Protein AF-A0A7S0TWR4-F1 (afdb_monomer_lite)

Sequence (211 aa):
TRLMKEKRDQIPRHFQELKARMNKMRDEQGARLMEMSISSRKCVQTLNSQKKRAETILRYAELNRKLETDREKVLPFHPIVIAEEDASIPDDLMTEANALSSYALGPNGKPVEEWNYMDEFFKRYNKVLLDKMAIGRKKESLSAENGDLRSILKQYLDGISVNADVMTEPNPLFVLNNRTNIQAAAVLSEDPITVQSANIVVNQRAMMQRQ

pLDDT: mean 76.78, std 18.76, range [38.09, 98.06]

InterPro domains:
  IPR029440 Dynein regulatory complex protein 1, C-terminal [PF14775] (112-157)
  IPR039750 Dynein regulatory complex protein [PTHR21625] (109-182)

Secondary structure (DSSP, 8-state):
-HHHHHHHHHHHHHHHHHHHHHHHHHHHHHHHHHHHHHHHHHHHHHHHHHHHHHHHHHHHHHHHHTTS-HHHHH-SS-------------HHHHHHHHTT-SSPBPTTSSBPPGGGTTHHHHHHHHHHHHHHHHHHHHHHHHHHHHHHHHHHHHHHHHHHS--HHHHHS--TT-EETTEE-----------------------GGGGGG--

Organism: Hemiselmis andersenii (NCBI:txid464988)

Radius of gyration: 42.86 Å; chains: 1; bounding box: 103×52×135 Å

Structure (mmCIF, N/CA/C/O backbone):
data_AF-A0A7S0TWR4-F1
#
_entry.id   AF-A0A7S0TWR4-F1
#
loop_
_atom_site.group_PDB
_atom_site.id
_atom_site.type_symbol
_atom_site.label_atom_id
_atom_site.label_alt_id
_atom_site.label_comp_id
_atom_site.label_asym_id
_atom_site.label_entity_id
_atom_site.label_seq_id
_atom_site.pdbx_PDB_ins_code
_atom_site.Cartn_x
_atom_site.Cartn_y
_atom_site.Cartn_z
_atom_site.occupancy
_atom_site.B_iso_or_equiv
_atom_site.auth_seq_id
_atom_site.auth_comp_id
_atom_site.auth_asym_id
_atom_site.auth_atom_id
_atom_site.pdbx_PDB_model_num
ATOM 1 N N . THR A 1 1 ? 52.001 3.820 -73.468 1.00 61.59 1 THR A N 1
ATOM 2 C CA . THR A 1 1 ? 52.427 4.753 -72.393 1.00 61.59 1 THR A CA 1
ATOM 3 C C . THR A 1 1 ? 51.271 5.495 -71.716 1.00 61.59 1 THR A C 1
ATOM 5 O O . THR A 1 1 ? 51.328 5.626 -70.501 1.00 61.59 1 THR A O 1
ATOM 8 N N . ARG A 1 2 ? 50.201 5.927 -72.415 1.00 72.94 2 ARG A N 1
ATOM 9 C CA . ARG A 1 2 ? 49.000 6.537 -71.780 1.00 72.94 2 ARG A CA 1
ATOM 10 C C . ARG A 1 2 ? 48.225 5.594 -70.843 1.00 72.94 2 ARG A C 1
ATOM 12 O O . ARG A 1 2 ? 47.987 5.962 -69.702 1.00 72.94 2 ARG A O 1
ATOM 19 N N . LEU A 1 3 ? 47.946 4.363 -71.277 1.00 75.94 3 LEU A N 1
ATOM 20 C CA . LEU A 1 3 ? 47.186 3.371 -70.496 1.00 75.94 3 LEU A CA 1
ATOM 21 C C . LEU A 1 3 ? 47.826 3.040 -69.129 1.00 75.94 3 LEU A C 1
ATOM 23 O O . LEU A 1 3 ? 47.135 2.837 -68.137 1.00 75.94 3 LEU A O 1
ATOM 27 N N . MET A 1 4 ? 49.162 3.021 -69.061 1.00 74.19 4 MET A N 1
ATOM 28 C CA . MET A 1 4 ? 49.890 2.761 -67.811 1.00 74.19 4 MET A CA 1
ATOM 29 C C . MET A 1 4 ? 49.818 3.946 -66.842 1.00 74.19 4 MET A C 1
ATOM 31 O O . MET A 1 4 ? 49.744 3.731 -65.637 1.00 74.19 4 MET A O 1
ATOM 35 N N . LYS A 1 5 ? 49.796 5.188 -67.349 1.00 78.19 5 LYS A N 1
ATOM 36 C CA . LYS A 1 5 ? 49.562 6.379 -66.514 1.00 78.19 5 LYS A CA 1
ATOM 37 C C . LYS A 1 5 ? 48.136 6.388 -65.966 1.00 78.19 5 LYS A C 1
ATOM 39 O O . LYS A 1 5 ? 47.944 6.629 -64.785 1.00 78.19 5 LYS A O 1
ATOM 44 N N . GLU A 1 6 ? 47.163 6.021 -66.791 1.00 82.06 6 GLU A N 1
ATOM 45 C CA . GLU A 1 6 ? 45.758 5.952 -66.390 1.00 82.06 6 GLU A CA 1
ATOM 46 C C . GLU A 1 6 ? 45.513 4.903 -65.293 1.00 82.06 6 GLU A C 1
ATOM 48 O O . GLU A 1 6 ? 44.924 5.222 -64.264 1.00 82.06 6 GLU A O 1
ATOM 53 N N . LYS A 1 7 ? 46.059 3.686 -65.434 1.00 76.31 7 LYS A N 1
ATOM 54 C CA . LYS A 1 7 ? 46.004 2.670 -64.366 1.00 76.31 7 LYS A CA 1
ATOM 55 C C . LYS A 1 7 ? 46.755 3.097 -63.101 1.00 76.31 7 LYS A C 1
ATOM 57 O O . LYS A 1 7 ? 46.277 2.846 -61.998 1.00 76.31 7 LYS A O 1
ATOM 62 N N . ARG A 1 8 ? 47.903 3.773 -63.241 1.00 82.19 8 ARG A N 1
ATOM 63 C CA . ARG A 1 8 ? 48.659 4.322 -62.102 1.00 82.19 8 ARG A CA 1
ATOM 64 C C . ARG A 1 8 ? 47.847 5.364 -61.334 1.00 82.19 8 ARG A C 1
ATOM 66 O O . ARG A 1 8 ? 47.932 5.396 -60.114 1.00 82.19 8 ARG A O 1
ATOM 73 N N . ASP A 1 9 ? 47.062 6.180 -62.031 1.00 81.56 9 ASP A N 1
ATOM 74 C CA . ASP A 1 9 ? 46.260 7.246 -61.427 1.00 81.56 9 ASP A CA 1
ATOM 75 C C . ASP A 1 9 ? 44.874 6.749 -60.937 1.00 81.56 9 ASP A C 1
ATOM 77 O O . ASP A 1 9 ? 44.246 7.403 -60.105 1.00 81.56 9 ASP A O 1
ATOM 81 N N . GLN A 1 10 ? 44.412 5.565 -61.364 1.00 86.88 10 GLN A N 1
ATOM 82 C CA . GLN A 1 10 ? 43.211 4.890 -60.833 1.00 86.88 10 GLN A CA 1
ATOM 83 C C . GLN A 1 10 ? 43.432 4.272 -59.441 1.00 86.88 10 GLN A C 1
ATOM 85 O O . GLN A 1 10 ? 42.564 4.369 -58.576 1.00 86.88 10 GLN A O 1
ATOM 90 N N . ILE A 1 11 ? 44.604 3.682 -59.189 1.00 86.50 11 ILE A N 1
ATOM 91 C CA . ILE A 1 11 ? 44.954 3.068 -57.893 1.00 86.50 11 ILE A CA 1
ATOM 92 C C . ILE A 1 11 ? 44.813 4.042 -56.701 1.00 86.50 11 ILE A C 1
ATOM 94 O O . ILE A 1 11 ? 44.156 3.679 -55.723 1.00 86.50 11 ILE A O 1
ATOM 98 N N . PRO A 1 12 ? 45.360 5.276 -56.733 1.00 90.00 12 PRO A N 1
ATOM 99 C CA . PRO A 1 12 ? 45.211 6.214 -55.624 1.00 90.00 12 PRO A CA 1
ATOM 100 C C . PRO A 1 12 ? 43.762 6.678 -55.437 1.00 90.00 12 PRO A C 1
ATOM 102 O O . PRO A 1 12 ? 43.368 6.924 -54.301 1.00 90.00 12 PRO A O 1
ATOM 105 N N . ARG A 1 13 ? 42.950 6.741 -56.504 1.00 89.12 13 ARG A N 1
ATOM 106 C CA . ARG A 1 13 ? 41.513 7.047 -56.395 1.00 89.12 13 ARG A CA 1
ATOM 107 C C . ARG A 1 13 ? 40.770 5.939 -55.661 1.00 89.12 13 ARG A C 1
ATOM 109 O O . ARG A 1 13 ? 40.104 6.218 -54.672 1.00 89.12 13 ARG A O 1
ATOM 116 N N . HIS A 1 14 ? 40.970 4.684 -56.057 1.00 91.12 14 HIS A N 1
ATOM 117 C CA . HIS A 1 14 ? 40.379 3.543 -55.355 1.00 91.12 14 HIS A CA 1
ATOM 118 C C . HIS A 1 14 ? 40.843 3.445 -53.898 1.00 91.12 14 HIS A C 1
ATOM 120 O O . HIS A 1 14 ? 40.049 3.123 -53.018 1.00 91.12 14 HIS A O 1
ATOM 126 N N . PHE A 1 15 ? 42.106 3.773 -53.612 1.00 91.50 15 PHE A N 1
ATOM 127 C CA . PHE A 1 15 ? 42.595 3.850 -52.236 1.00 91.50 15 PHE A CA 1
ATOM 128 C C . PHE A 1 15 ? 41.897 4.961 -51.436 1.00 91.50 15 PHE A C 1
ATOM 130 O O . PHE A 1 15 ? 41.491 4.728 -50.298 1.00 91.50 15 PHE A O 1
ATOM 137 N N . GLN A 1 16 ? 41.726 6.153 -52.014 1.00 93.69 16 GLN A N 1
ATOM 138 C CA . GLN A 1 16 ? 40.995 7.255 -51.379 1.00 93.69 16 GLN A CA 1
ATOM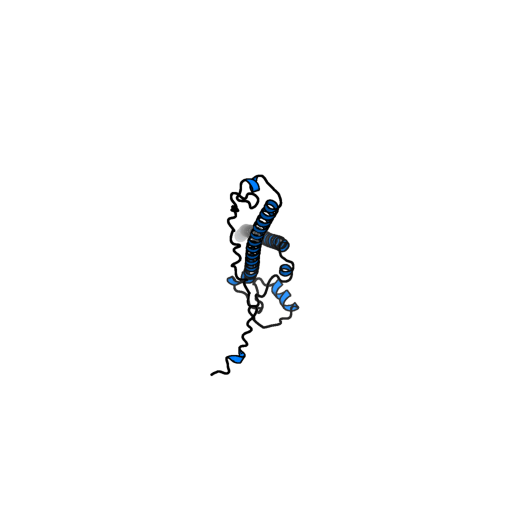 139 C C . GLN A 1 16 ? 39.525 6.893 -51.132 1.00 93.69 16 GLN A C 1
ATOM 141 O O . GLN A 1 16 ? 39.022 7.123 -50.033 1.00 93.69 16 GLN A O 1
ATOM 146 N N . GLU A 1 17 ? 38.859 6.268 -52.104 1.00 94.44 17 GLU A N 1
ATOM 147 C CA . GLU A 1 17 ? 37.484 5.771 -51.979 1.00 94.44 17 GLU A CA 1
ATOM 148 C C . GLU A 1 17 ? 37.359 4.720 -50.873 1.00 94.44 17 GLU A C 1
ATOM 150 O O . GLU A 1 17 ? 36.461 4.804 -50.033 1.00 94.44 17 GLU A O 1
ATOM 155 N N . LEU A 1 18 ? 38.273 3.746 -50.831 1.00 95.94 18 LEU A N 1
ATOM 156 C CA . LEU A 1 18 ? 38.286 2.719 -49.794 1.00 95.94 18 LEU A CA 1
ATOM 157 C C . LEU A 1 18 ? 38.536 3.329 -48.413 1.00 95.94 18 LEU A C 1
ATOM 159 O O . LEU A 1 18 ? 37.855 2.971 -47.456 1.00 95.94 18 LEU A O 1
ATOM 163 N N . LYS A 1 19 ? 39.461 4.289 -48.307 1.00 96.50 19 LYS A N 1
ATOM 164 C CA . LYS A 1 19 ? 39.750 5.001 -47.057 1.00 96.50 19 LYS A CA 1
ATOM 165 C C 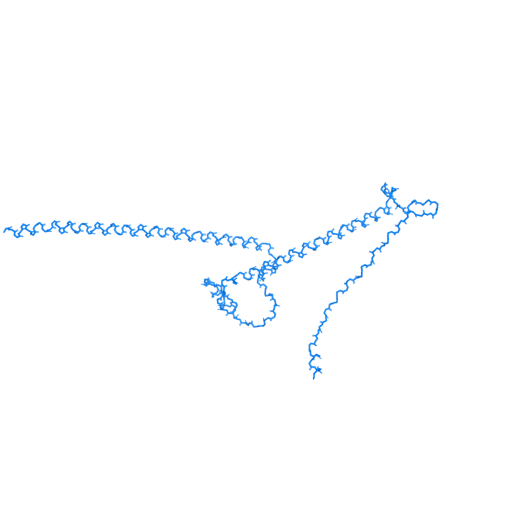. LYS A 1 19 ? 38.545 5.808 -46.576 1.00 96.50 19 LYS A C 1
ATOM 167 O O . LYS A 1 19 ? 38.233 5.781 -45.389 1.00 96.50 19 LYS A O 1
ATOM 172 N N . ALA A 1 20 ? 37.832 6.467 -47.489 1.00 95.81 20 ALA A N 1
ATOM 173 C CA . ALA A 1 20 ? 36.597 7.178 -47.176 1.00 95.81 20 ALA A CA 1
ATOM 174 C C . ALA A 1 20 ? 35.498 6.217 -46.696 1.00 95.81 20 ALA A C 1
ATOM 176 O O . ALA A 1 20 ? 34.870 6.479 -45.673 1.00 95.81 20 ALA A O 1
ATOM 177 N N . ARG A 1 21 ? 35.311 5.070 -47.370 1.00 96.12 21 ARG A N 1
ATOM 178 C CA . ARG A 1 21 ? 34.371 4.022 -46.928 1.00 96.12 21 ARG A CA 1
ATOM 179 C C . ARG A 1 21 ? 34.741 3.461 -45.557 1.00 96.12 21 ARG A C 1
ATOM 181 O O . ARG A 1 21 ? 33.864 3.308 -44.716 1.00 96.12 21 ARG A O 1
ATOM 188 N N . MET A 1 22 ? 36.024 3.194 -45.318 1.00 95.81 22 MET A N 1
ATOM 189 C CA . MET A 1 22 ? 36.511 2.668 -44.043 1.00 95.81 22 MET A CA 1
ATOM 190 C C . MET A 1 22 ? 36.271 3.658 -42.898 1.00 95.81 22 MET A C 1
ATOM 192 O O . MET A 1 22 ? 35.791 3.259 -41.839 1.00 95.81 22 MET A O 1
ATOM 196 N N . ASN A 1 23 ? 36.552 4.945 -43.118 1.00 96.00 23 ASN A N 1
ATOM 197 C CA . ASN A 1 23 ? 36.275 5.989 -42.132 1.00 96.00 23 ASN A CA 1
ATOM 198 C C . ASN A 1 23 ? 34.771 6.122 -41.875 1.00 96.00 23 ASN A C 1
ATOM 200 O O . ASN A 1 23 ? 34.358 6.093 -40.724 1.00 96.00 23 ASN A O 1
ATOM 204 N N . LYS A 1 24 ? 33.950 6.139 -42.933 1.00 96.56 24 LYS A N 1
ATOM 205 C CA . LYS A 1 24 ? 32.490 6.198 -42.804 1.00 96.56 24 LYS A CA 1
ATOM 206 C C . LYS A 1 24 ? 31.943 5.030 -41.981 1.00 96.56 24 LYS A C 1
ATOM 208 O O . LYS A 1 24 ? 31.164 5.245 -41.062 1.00 96.56 24 LYS A O 1
ATOM 213 N N . MET A 1 25 ? 32.390 3.804 -42.263 1.00 96.81 25 MET A N 1
ATOM 214 C CA . MET A 1 25 ? 32.004 2.634 -41.471 1.00 96.81 25 MET A CA 1
ATOM 215 C C . MET A 1 25 ? 32.445 2.765 -40.012 1.00 96.81 25 MET A C 1
ATOM 217 O O . MET A 1 25 ? 31.692 2.402 -39.114 1.00 96.81 25 MET A O 1
ATOM 221 N N . ARG A 1 26 ? 33.652 3.282 -39.755 1.00 96.75 26 ARG A N 1
ATOM 222 C CA . ARG A 1 26 ? 34.149 3.489 -38.390 1.00 96.75 26 ARG A CA 1
ATOM 223 C C . ARG A 1 26 ? 33.297 4.504 -37.625 1.00 96.75 26 ARG A C 1
ATOM 225 O O . ARG A 1 26 ? 32.977 4.247 -36.467 1.00 96.75 26 ARG A O 1
ATOM 232 N N . ASP A 1 27 ? 32.900 5.593 -38.275 1.00 96.50 27 ASP A N 1
ATOM 233 C CA . ASP A 1 27 ? 32.042 6.624 -37.687 1.00 96.50 27 ASP A CA 1
ATOM 234 C C . ASP A 1 27 ? 30.622 6.089 -37.433 1.00 96.50 27 ASP A C 1
ATOM 236 O O . ASP A 1 27 ? 30.080 6.275 -36.345 1.00 96.50 27 ASP A O 1
ATOM 240 N N . GLU A 1 28 ? 30.048 5.341 -38.384 1.00 97.06 28 GLU A N 1
ATOM 241 C CA . GLU A 1 28 ? 28.735 4.691 -38.247 1.00 97.06 28 GLU A CA 1
ATOM 242 C C . GLU A 1 28 ? 28.719 3.677 -37.087 1.00 97.06 28 GLU A C 1
ATOM 244 O O . GLU A 1 28 ? 27.807 3.692 -36.256 1.00 97.06 28 GLU A O 1
ATOM 249 N N . GLN A 1 29 ? 29.740 2.817 -36.979 1.00 95.94 29 GLN A N 1
ATOM 250 C CA . GLN A 1 29 ? 29.850 1.878 -35.855 1.00 95.94 29 GLN A CA 1
ATOM 251 C C . GLN A 1 29 ? 30.098 2.603 -34.525 1.00 95.94 29 GLN A C 1
ATOM 253 O O . GLN A 1 29 ? 29.553 2.195 -33.498 1.00 95.94 29 GLN A O 1
ATOM 258 N N . GLY A 1 30 ? 30.876 3.691 -34.534 1.00 96.94 30 GLY A N 1
ATOM 259 C CA . GLY A 1 30 ? 31.093 4.540 -33.363 1.00 96.94 30 GLY A CA 1
ATOM 260 C C . GLY A 1 30 ? 29.793 5.166 -32.854 1.00 96.94 30 GLY A C 1
ATOM 261 O O . GLY A 1 30 ? 29.489 5.070 -31.664 1.00 96.94 30 GLY A O 1
ATOM 262 N N . ALA A 1 31 ? 28.987 5.728 -33.758 1.00 96.69 31 ALA A N 1
ATOM 263 C CA . ALA A 1 31 ? 27.678 6.292 -33.439 1.00 96.69 31 ALA A CA 1
ATOM 264 C C . ALA A 1 31 ? 26.717 5.226 -32.890 1.00 96.69 31 ALA A C 1
ATOM 266 O O . ALA A 1 31 ? 26.094 5.434 -31.848 1.00 96.69 31 ALA A O 1
ATOM 267 N N . ARG A 1 32 ? 26.661 4.047 -33.523 1.00 97.25 32 ARG A N 1
ATOM 268 C CA . ARG A 1 32 ? 25.816 2.934 -33.065 1.00 97.25 32 ARG A CA 1
ATOM 269 C C . ARG A 1 32 ? 26.207 2.442 -31.670 1.00 97.25 32 ARG A C 1
ATOM 271 O O . ARG A 1 32 ? 25.338 2.178 -30.840 1.00 97.25 32 ARG A O 1
ATOM 278 N N . LEU A 1 33 ? 27.506 2.325 -31.388 1.00 97.31 33 LEU A N 1
ATOM 279 C CA . LEU A 1 33 ? 27.994 1.927 -30.065 1.00 97.31 33 LEU A CA 1
ATOM 280 C C . LEU A 1 33 ? 27.662 2.981 -29.000 1.00 97.31 33 LEU A C 1
ATOM 282 O O . LEU A 1 33 ? 27.280 2.625 -27.881 1.00 97.31 33 LEU A O 1
ATOM 286 N N . MET A 1 34 ? 27.787 4.265 -29.343 1.00 97.25 34 MET A N 1
ATOM 287 C CA . MET A 1 34 ? 27.409 5.370 -28.464 1.00 97.25 34 MET A CA 1
ATOM 288 C C . MET A 1 34 ? 25.914 5.322 -28.132 1.00 97.25 34 MET A C 1
ATOM 290 O O . MET A 1 34 ? 25.552 5.348 -26.956 1.00 97.25 34 MET A O 1
ATOM 294 N N . GLU A 1 35 ? 25.053 5.176 -29.139 1.00 97.25 35 GLU A N 1
ATOM 295 C CA . GLU A 1 35 ? 23.603 5.069 -28.960 1.00 97.25 35 GLU A CA 1
ATOM 296 C C . GLU A 1 35 ? 23.226 3.866 -28.087 1.00 97.25 35 GLU A C 1
ATOM 298 O O . GLU A 1 35 ? 22.492 4.011 -27.105 1.00 97.25 35 GLU A O 1
ATOM 303 N N . MET A 1 36 ? 23.792 2.690 -28.374 1.00 97.31 36 MET A N 1
ATOM 304 C CA . MET A 1 36 ? 23.562 1.483 -27.579 1.00 97.31 36 MET A CA 1
ATOM 305 C C . MET A 1 36 ? 24.002 1.672 -26.122 1.00 97.31 36 MET A C 1
ATOM 307 O O . MET A 1 36 ? 23.288 1.273 -25.201 1.00 97.31 36 MET A O 1
ATOM 311 N N . SER A 1 37 ? 25.143 2.326 -25.893 1.00 97.69 37 SER A N 1
ATOM 312 C CA . SER A 1 37 ? 25.650 2.607 -24.546 1.00 97.69 37 SER A CA 1
ATOM 313 C C . SER A 1 37 ? 24.738 3.562 -23.775 1.00 97.69 37 SER A C 1
ATOM 315 O O . SER A 1 37 ? 24.493 3.354 -22.586 1.00 97.69 37 SER A O 1
ATOM 317 N N . ILE A 1 38 ? 24.210 4.593 -24.439 1.00 97.56 38 ILE A N 1
ATOM 318 C CA . ILE A 1 38 ? 23.267 5.545 -23.839 1.00 97.56 38 ILE A CA 1
ATOM 319 C C . ILE A 1 38 ? 21.940 4.848 -23.516 1.00 97.56 38 ILE A C 1
ATOM 321 O O . ILE A 1 38 ? 21.446 4.968 -22.394 1.00 97.56 38 ILE A O 1
ATOM 325 N N . SER A 1 39 ? 21.387 4.084 -24.462 1.00 97.44 39 SER A N 1
ATOM 326 C CA . SER A 1 39 ? 20.131 3.348 -24.277 1.00 97.44 39 SER A CA 1
ATOM 327 C C . SER A 1 39 ? 20.239 2.317 -23.150 1.00 97.44 39 SER A C 1
ATOM 329 O O . SER A 1 39 ? 19.383 2.268 -22.265 1.00 97.44 39 SER A O 1
ATOM 331 N N . SER A 1 40 ? 21.347 1.570 -23.100 1.00 98.00 40 SER A N 1
ATOM 332 C CA . SER A 1 40 ? 21.633 0.615 -22.026 1.00 98.00 40 SER A CA 1
ATOM 333 C C . SER A 1 40 ? 21.710 1.303 -20.660 1.00 98.00 40 SER A C 1
ATOM 335 O O . SER A 1 40 ? 21.011 0.902 -19.729 1.00 98.00 40 SER A O 1
ATOM 337 N N . ARG A 1 41 ? 22.461 2.409 -20.539 1.00 97.50 41 ARG A N 1
ATOM 338 C CA . ARG A 1 41 ? 22.523 3.187 -19.287 1.00 97.50 41 ARG A CA 1
ATOM 339 C C . ARG A 1 41 ? 21.147 3.692 -18.856 1.00 97.50 41 ARG A C 1
ATOM 341 O O . ARG A 1 41 ? 20.815 3.593 -17.676 1.00 97.50 41 ARG A O 1
ATOM 348 N N . LYS A 1 42 ? 20.339 4.194 -19.794 1.00 98.06 42 LYS A N 1
ATOM 349 C CA . LYS A 1 42 ? 18.973 4.658 -19.518 1.00 98.06 42 LYS A CA 1
ATOM 350 C C . LYS A 1 42 ? 18.094 3.515 -19.005 1.00 98.06 42 LYS A C 1
ATOM 352 O O . LYS A 1 42 ? 17.427 3.687 -17.989 1.00 98.06 42 LYS A O 1
ATOM 357 N N . CYS A 1 43 ? 18.147 2.351 -19.651 1.00 97.69 43 CYS A N 1
ATOM 358 C CA . CYS A 1 43 ? 17.419 1.154 -19.231 1.00 97.69 43 CYS A CA 1
ATOM 359 C C . CYS A 1 43 ? 17.825 0.714 -17.813 1.00 97.69 43 CYS A C 1
ATOM 361 O O . CYS A 1 43 ? 16.974 0.531 -16.941 1.00 97.69 43 CYS A O 1
ATOM 363 N N . VAL A 1 44 ? 19.130 0.654 -17.532 1.00 98.00 44 VAL A N 1
ATOM 364 C CA . VAL A 1 44 ? 19.656 0.336 -16.195 1.00 98.00 44 VAL A CA 1
ATOM 365 C C . VAL A 1 44 ? 19.160 1.338 -15.152 1.00 98.00 44 VAL A C 1
ATOM 367 O O . VAL A 1 44 ? 18.763 0.949 -14.054 1.00 98.00 44 VAL A O 1
ATOM 370 N N . GLN A 1 45 ? 19.129 2.631 -15.476 1.00 97.94 45 GLN A N 1
ATOM 371 C CA . GLN A 1 45 ? 18.612 3.650 -14.566 1.00 97.94 45 GLN A CA 1
ATOM 372 C C . GLN A 1 45 ? 17.108 3.478 -14.300 1.00 97.94 45 GLN A C 1
ATOM 374 O O . GLN A 1 45 ? 16.682 3.583 -13.148 1.00 97.94 45 GLN A O 1
ATOM 379 N N . THR A 1 46 ? 16.308 3.179 -15.329 1.00 97.81 46 THR A N 1
ATOM 380 C CA . THR A 1 46 ? 14.868 2.923 -15.166 1.00 97.81 46 THR A CA 1
ATOM 381 C C . THR A 1 46 ? 14.588 1.662 -14.353 1.00 97.81 46 THR A C 1
ATOM 383 O O . THR A 1 46 ? 13.719 1.676 -13.487 1.00 97.81 46 THR A O 1
ATOM 386 N N . LEU A 1 47 ? 15.360 0.594 -14.553 1.00 97.56 47 LEU A N 1
ATOM 387 C CA . LEU A 1 47 ? 15.213 -0.633 -13.770 1.00 97.56 47 LEU A CA 1
ATOM 388 C C . LEU A 1 47 ? 15.621 -0.413 -12.310 1.00 97.56 47 LEU A C 1
ATOM 390 O O . LEU A 1 47 ? 14.932 -0.865 -11.400 1.00 97.56 47 LEU A O 1
ATOM 394 N N . ASN A 1 48 ? 16.685 0.352 -12.058 1.00 97.69 48 ASN A N 1
ATOM 395 C CA . ASN A 1 48 ? 17.085 0.703 -10.695 1.00 97.69 48 ASN A CA 1
ATOM 396 C C . ASN A 1 48 ? 16.037 1.562 -9.973 1.00 97.69 48 ASN A C 1
ATOM 398 O O . ASN A 1 48 ? 15.820 1.386 -8.773 1.00 97.69 48 ASN A O 1
ATOM 402 N N . SER A 1 49 ? 15.360 2.477 -10.676 1.00 97.69 49 SER A N 1
ATOM 403 C CA . SER A 1 49 ? 14.287 3.270 -10.068 1.00 97.69 49 SER A CA 1
ATOM 404 C C . SER A 1 49 ? 13.058 2.413 -9.748 1.00 97.69 49 SER A C 1
ATOM 406 O O . SER A 1 49 ? 12.491 2.553 -8.662 1.00 97.69 49 SER A O 1
ATOM 408 N N . GLN A 1 50 ? 12.690 1.477 -10.629 1.00 97.12 50 GLN A N 1
ATOM 409 C CA . GLN A 1 50 ? 11.639 0.489 -10.367 1.00 97.12 50 GLN A CA 1
ATOM 410 C C . GLN A 1 50 ? 11.995 -0.418 -9.184 1.00 97.12 50 GLN A C 1
ATOM 412 O O . GLN A 1 50 ? 11.182 -0.566 -8.272 1.00 97.12 50 GLN A O 1
ATOM 417 N N . LYS A 1 51 ? 13.230 -0.932 -9.131 1.00 97.31 51 LYS A N 1
ATOM 418 C CA . LYS A 1 51 ? 13.744 -1.721 -8.004 1.00 97.31 51 LYS A CA 1
ATOM 419 C C . LYS A 1 51 ? 13.608 -0.965 -6.682 1.00 97.31 51 LYS A C 1
ATOM 421 O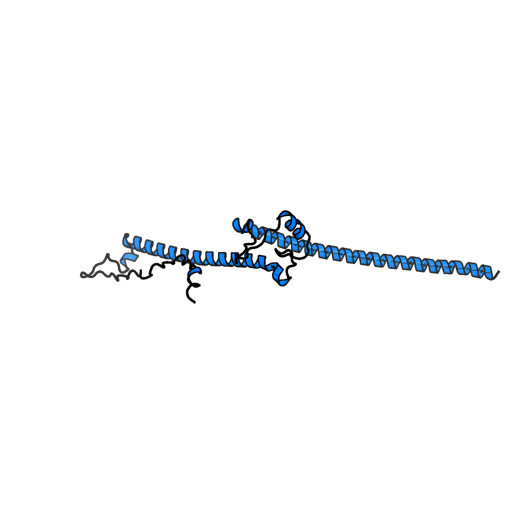 O . LYS A 1 51 ? 13.024 -1.486 -5.738 1.00 97.31 51 LYS A O 1
ATOM 426 N N . LYS A 1 52 ? 14.059 0.292 -6.625 1.00 97.75 52 LYS A N 1
ATOM 427 C CA . LYS A 1 52 ? 13.955 1.119 -5.412 1.00 97.75 52 LYS A CA 1
ATOM 428 C C . LYS A 1 52 ? 12.501 1.328 -4.969 1.00 97.75 52 LYS A C 1
ATOM 430 O O . LYS A 1 52 ? 12.214 1.332 -3.770 1.00 97.75 52 LYS A O 1
ATOM 435 N N . ARG A 1 53 ? 11.572 1.507 -5.918 1.00 97.06 53 ARG A N 1
ATOM 436 C CA . ARG A 1 53 ? 10.132 1.613 -5.622 1.00 97.06 53 ARG A CA 1
ATOM 437 C C . ARG A 1 53 ? 9.591 0.306 -5.041 1.00 97.06 53 ARG A C 1
ATOM 439 O O . ARG A 1 53 ? 8.928 0.356 -4.011 1.00 97.06 53 ARG A O 1
ATOM 446 N N . ALA A 1 54 ? 9.923 -0.835 -5.641 1.00 96.44 54 ALA A N 1
ATOM 447 C CA . ALA A 1 54 ? 9.512 -2.149 -5.148 1.00 96.44 54 ALA A CA 1
ATOM 448 C C . ALA A 1 54 ? 10.046 -2.427 -3.730 1.00 96.44 54 ALA A C 1
ATOM 450 O O . ALA A 1 54 ? 9.274 -2.777 -2.843 1.00 96.44 54 ALA A O 1
ATOM 451 N N . GLU A 1 55 ? 11.331 -2.163 -3.473 1.00 96.56 55 GLU A N 1
ATOM 452 C CA . GLU A 1 55 ? 11.938 -2.286 -2.136 1.00 96.56 55 GLU A CA 1
ATOM 453 C C . GLU A 1 55 ? 11.245 -1.400 -1.094 1.00 96.56 55 GLU A C 1
ATOM 455 O O . GLU A 1 55 ? 11.088 -1.781 0.064 1.00 96.56 55 GLU A O 1
ATOM 460 N N . THR A 1 56 ? 10.814 -0.206 -1.502 1.00 97.56 56 THR A N 1
ATOM 461 C CA . THR A 1 56 ? 10.090 0.715 -0.621 1.00 97.56 56 THR A CA 1
ATOM 462 C C . THR A 1 56 ? 8.705 0.168 -0.268 1.00 97.56 56 THR A C 1
ATOM 464 O O . THR A 1 56 ? 8.325 0.202 0.901 1.00 97.56 56 THR A O 1
ATOM 467 N N . ILE A 1 57 ? 7.975 -0.383 -1.245 1.00 95.69 57 ILE A N 1
ATOM 468 C CA . ILE A 1 57 ? 6.670 -1.028 -1.021 1.00 95.69 57 ILE A CA 1
ATOM 469 C C . ILE A 1 57 ? 6.821 -2.219 -0.067 1.00 95.69 57 ILE A C 1
ATOM 471 O O . ILE A 1 57 ? 6.075 -2.313 0.907 1.00 95.69 57 ILE A O 1
ATOM 475 N N . LEU A 1 58 ? 7.823 -3.077 -0.288 1.00 94.81 58 LEU A N 1
ATOM 476 C CA . LEU A 1 58 ? 8.102 -4.221 0.585 1.00 94.81 58 LEU A CA 1
ATOM 477 C C . LEU A 1 58 ? 8.430 -3.784 2.015 1.00 94.81 58 LEU A C 1
ATOM 479 O O . LEU A 1 58 ? 7.863 -4.318 2.964 1.00 94.81 58 LEU A O 1
ATOM 483 N N . ARG A 1 59 ? 9.262 -2.750 2.185 1.00 96.62 59 ARG A N 1
ATOM 484 C CA . ARG A 1 59 ? 9.595 -2.216 3.514 1.00 96.62 59 ARG A CA 1
ATOM 485 C C . ARG A 1 59 ? 8.361 -1.702 4.260 1.00 96.62 59 ARG A C 1
ATOM 487 O O . ARG A 1 59 ? 8.239 -1.923 5.463 1.00 96.62 59 ARG A O 1
ATOM 494 N N . TYR A 1 60 ? 7.447 -1.016 3.570 1.00 95.44 60 TYR A N 1
ATOM 495 C CA . TYR A 1 60 ? 6.189 -0.580 4.180 1.00 95.44 60 TYR A CA 1
ATOM 496 C C . TYR A 1 60 ? 5.286 -1.762 4.536 1.00 95.44 60 TYR A C 1
ATOM 498 O O . TYR A 1 60 ? 4.701 -1.763 5.618 1.00 95.44 60 TYR A O 1
ATOM 506 N N . ALA A 1 61 ? 5.206 -2.782 3.680 1.00 90.94 61 ALA A N 1
ATOM 507 C CA . ALA A 1 61 ? 4.453 -3.998 3.974 1.00 90.94 61 ALA A CA 1
ATOM 508 C C . ALA A 1 61 ? 4.999 -4.716 5.222 1.00 90.94 61 ALA A C 1
ATOM 510 O O . ALA A 1 61 ? 4.226 -5.072 6.106 1.00 90.94 61 ALA A O 1
ATOM 511 N N . GLU A 1 62 ? 6.321 -4.851 5.352 1.00 91.69 62 GLU A N 1
ATOM 512 C CA . GLU A 1 62 ? 6.968 -5.433 6.536 1.00 91.69 62 GLU A CA 1
ATOM 513 C C . GLU A 1 62 ? 6.713 -4.623 7.809 1.00 91.69 62 GLU A C 1
ATOM 515 O O . GLU A 1 62 ? 6.441 -5.195 8.866 1.00 91.69 62 GLU A O 1
ATOM 520 N N . LEU A 1 63 ? 6.792 -3.290 7.726 1.00 94.94 63 LEU A N 1
ATOM 521 C CA . LEU A 1 63 ? 6.516 -2.417 8.864 1.00 94.94 63 LEU A CA 1
ATOM 522 C C . LEU A 1 63 ? 5.060 -2.554 9.324 1.00 94.94 63 LEU A C 1
ATOM 524 O O . LEU A 1 63 ? 4.814 -2.707 10.518 1.00 94.94 63 LEU A O 1
ATOM 528 N N . ASN A 1 64 ? 4.116 -2.554 8.381 1.00 89.94 64 ASN A N 1
ATOM 529 C CA . ASN A 1 64 ? 2.694 -2.723 8.668 1.00 89.94 64 ASN A CA 1
ATOM 530 C C . ASN A 1 64 ? 2.401 -4.108 9.259 1.00 89.94 64 ASN A C 1
ATOM 532 O O . ASN A 1 64 ? 1.660 -4.206 10.235 1.00 89.94 64 ASN A O 1
ATOM 536 N N . ARG A 1 65 ? 3.062 -5.162 8.761 1.00 89.06 65 ARG A N 1
ATOM 537 C CA . ARG A 1 65 ? 2.902 -6.538 9.255 1.00 89.06 65 ARG A CA 1
ATOM 538 C C . ARG A 1 65 ? 3.268 -6.702 10.731 1.00 89.06 65 ARG A C 1
ATOM 540 O O . ARG A 1 65 ? 2.748 -7.598 11.389 1.00 89.06 65 ARG A O 1
ATOM 547 N N . LYS A 1 66 ? 4.122 -5.835 11.292 1.00 92.62 66 LYS A N 1
ATOM 548 C CA . LYS A 1 66 ? 4.425 -5.834 12.738 1.00 92.62 66 LYS A CA 1
ATOM 549 C C . LYS A 1 66 ? 3.225 -5.444 13.603 1.00 92.62 66 LYS A C 1
ATOM 551 O O . LYS A 1 66 ? 3.170 -5.858 14.755 1.00 92.62 66 LYS A O 1
ATOM 556 N N . LEU A 1 67 ? 2.303 -4.651 13.061 1.00 90.06 67 LEU A N 1
ATOM 557 C CA . LEU A 1 67 ? 1.111 -4.158 13.756 1.00 90.06 67 LEU A CA 1
ATOM 558 C C . LEU A 1 67 ? -0.137 -5.006 13.469 1.00 90.06 67 LEU A C 1
ATOM 560 O O . LEU A 1 67 ? -1.186 -4.761 14.056 1.00 90.06 67 LEU A O 1
ATOM 564 N N . GLU A 1 68 ? -0.029 -5.992 12.579 1.00 89.25 68 GLU A N 1
ATOM 565 C CA . GLU A 1 68 ? -1.101 -6.944 12.293 1.00 89.25 68 GLU A CA 1
ATOM 566 C C . GLU A 1 68 ? -1.242 -7.966 13.421 1.00 89.25 68 GLU A C 1
ATOM 568 O O . GLU A 1 68 ? -0.257 -8.417 14.021 1.00 89.25 68 GLU A O 1
ATOM 573 N N . THR A 1 69 ? -2.481 -8.376 13.676 1.00 88.31 69 THR A N 1
ATOM 574 C CA . THR A 1 69 ? -2.765 -9.484 14.593 1.00 88.31 69 THR A CA 1
ATOM 575 C C . THR A 1 69 ? -2.291 -10.810 13.994 1.00 88.31 69 THR A C 1
ATOM 577 O O . THR A 1 69 ? -2.225 -10.966 12.775 1.00 88.31 69 THR A O 1
ATOM 580 N N . ASP A 1 70 ? -1.992 -11.814 14.822 1.00 87.12 70 ASP A N 1
ATOM 581 C CA . ASP A 1 70 ? -1.534 -13.114 14.304 1.00 87.12 70 ASP A CA 1
ATOM 582 C C . ASP A 1 70 ? -2.590 -13.789 13.420 1.00 87.12 70 ASP A C 1
ATOM 584 O O . ASP A 1 70 ? -2.251 -14.412 12.415 1.00 87.12 70 ASP A O 1
ATOM 588 N N . ARG A 1 71 ? -3.878 -13.562 13.710 1.00 81.69 71 ARG A N 1
ATOM 589 C CA . ARG A 1 71 ? -4.985 -13.989 12.844 1.00 81.69 71 ARG A CA 1
ATOM 590 C C . ARG A 1 71 ? -4.864 -13.407 11.433 1.00 81.69 71 ARG A C 1
ATOM 592 O O . ARG A 1 71 ? -5.085 -14.127 10.469 1.00 81.69 71 ARG A O 1
ATOM 599 N N . GLU A 1 72 ? -4.522 -12.129 11.303 1.00 80.38 72 GLU A N 1
ATOM 600 C CA . GLU A 1 72 ? -4.372 -11.459 10.003 1.00 80.38 72 GLU A CA 1
ATOM 601 C C . GLU A 1 72 ? -3.080 -11.846 9.291 1.00 80.38 72 GLU A C 1
ATOM 603 O O . GLU A 1 72 ? -3.061 -11.923 8.068 1.00 80.38 72 GLU A O 1
ATOM 608 N N . LYS A 1 73 ? -2.014 -12.152 10.037 1.00 84.75 73 LYS A N 1
ATOM 609 C CA . LYS A 1 73 ? -0.769 -12.664 9.448 1.00 84.75 73 LYS A CA 1
ATOM 610 C C . LYS A 1 73 ? -0.937 -14.060 8.853 1.00 84.75 73 LYS A C 1
ATOM 612 O O . LYS A 1 73 ? -0.265 -14.364 7.871 1.00 84.75 73 LYS A O 1
ATOM 617 N N . VAL A 1 74 ? -1.760 -14.903 9.482 1.00 82.31 74 VAL A N 1
ATOM 618 C CA . VAL A 1 74 ? -2.036 -16.280 9.038 1.00 82.31 74 VAL A CA 1
ATOM 619 C C . VAL A 1 74 ? -3.125 -16.303 7.966 1.00 82.31 74 VAL A C 1
ATOM 621 O O . VAL A 1 74 ? -3.036 -17.092 7.032 1.00 82.31 74 VAL A O 1
ATOM 624 N N . LEU A 1 75 ? -4.116 -15.410 8.058 1.00 72.81 75 LEU A N 1
ATOM 625 C CA . LEU A 1 75 ? -5.204 -15.292 7.089 1.00 72.81 75 LEU A CA 1
ATOM 626 C C . LEU A 1 75 ? -5.341 -13.838 6.579 1.00 72.81 75 LEU A C 1
ATOM 628 O O . LEU A 1 75 ? -6.255 -13.121 7.002 1.00 72.81 75 LEU A O 1
ATOM 632 N N . PRO A 1 76 ? -4.442 -13.378 5.683 1.00 68.81 76 PRO A N 1
ATOM 633 C CA . PRO A 1 76 ? -4.423 -11.988 5.210 1.00 68.81 76 PRO A CA 1
ATOM 634 C C . PRO A 1 76 ? -5.630 -11.620 4.345 1.00 68.81 76 PRO A C 1
ATOM 636 O O . PRO A 1 76 ? -6.064 -10.468 4.348 1.00 68.81 76 PRO A O 1
ATOM 639 N N . PHE A 1 77 ? -6.168 -12.607 3.628 1.00 68.50 77 PHE A N 1
ATOM 640 C CA . PHE A 1 77 ? -7.314 -12.483 2.737 1.00 68.50 77 PHE A CA 1
ATOM 641 C C . PHE A 1 77 ? -8.462 -13.242 3.380 1.00 68.50 77 PHE A C 1
ATOM 643 O O . PHE A 1 77 ? -8.567 -14.462 3.270 1.00 68.50 77 PHE A O 1
ATOM 650 N N . HIS A 1 78 ? -9.269 -12.533 4.166 1.00 57.75 78 HIS A N 1
ATOM 651 C CA . HIS A 1 78 ? -10.476 -13.139 4.694 1.00 57.75 78 HIS A CA 1
ATOM 652 C C . HIS A 1 78 ? -11.454 -13.272 3.526 1.00 57.75 78 HIS A C 1
ATOM 654 O O . HIS A 1 78 ? -11.837 -12.232 2.980 1.00 57.75 78 HIS A O 1
ATOM 660 N N . PRO A 1 79 ? -11.898 -14.485 3.149 1.00 54.88 79 PRO A N 1
ATOM 661 C CA . PRO A 1 79 ? -13.140 -14.575 2.416 1.00 54.88 79 PRO A CA 1
ATOM 662 C C . PRO A 1 79 ? -14.171 -13.976 3.365 1.00 54.88 79 PRO A C 1
ATOM 664 O O . PRO A 1 79 ? -14.486 -14.550 4.407 1.00 54.88 79 PRO A O 1
ATOM 667 N N . ILE A 1 80 ? -14.634 -12.761 3.074 1.00 48.94 80 ILE A N 1
ATOM 668 C CA . ILE A 1 80 ? -15.925 -12.337 3.594 1.00 48.94 80 ILE A CA 1
ATOM 669 C C . ILE A 1 80 ? -16.839 -13.433 3.073 1.00 48.94 80 ILE A C 1
ATOM 671 O O . ILE A 1 80 ? -17.016 -13.526 1.862 1.00 48.94 80 ILE A O 1
ATOM 675 N N . VAL A 1 81 ? -17.272 -14.333 3.958 1.00 41.59 81 VAL A N 1
ATOM 676 C CA . VAL A 1 81 ? -18.127 -15.465 3.611 1.00 41.59 81 VAL A CA 1
ATOM 677 C C . VAL A 1 81 ? -19.486 -14.883 3.232 1.00 41.59 81 VAL A C 1
ATOM 679 O O . VAL A 1 81 ? -20.432 -14.872 4.009 1.00 41.59 81 VAL A O 1
ATOM 682 N N . ILE A 1 82 ? -19.553 -14.307 2.039 1.00 40.34 82 ILE A N 1
ATOM 683 C CA . ILE A 1 82 ? -20.731 -14.363 1.204 1.00 40.34 82 ILE A CA 1
ATOM 684 C C . ILE A 1 82 ? -20.656 -15.791 0.688 1.00 40.34 82 ILE A C 1
ATOM 686 O O . ILE A 1 82 ? -19.676 -16.151 0.045 1.00 40.34 82 ILE A O 1
ATOM 690 N N . ALA A 1 83 ? -21.580 -16.624 1.151 1.00 38.09 83 ALA A N 1
ATOM 691 C CA . ALA A 1 83 ? -21.612 -18.048 0.876 1.00 38.09 83 ALA A CA 1
ATOM 692 C C . ALA A 1 83 ? -21.512 -18.312 -0.632 1.00 38.09 83 ALA A C 1
ATOM 694 O O . ALA A 1 83 ? -22.514 -18.256 -1.333 1.00 38.09 83 ALA A O 1
ATOM 695 N N . GLU A 1 84 ? -20.310 -18.598 -1.111 1.00 40.69 84 GLU A N 1
ATOM 696 C CA . GLU A 1 84 ? -20.092 -19.227 -2.401 1.00 40.69 84 GLU A CA 1
ATOM 697 C C . GLU A 1 84 ? -19.267 -20.482 -2.117 1.00 40.69 84 GLU A C 1
ATOM 699 O O . GLU A 1 84 ? -18.102 -20.429 -1.718 1.00 40.69 84 GLU A O 1
ATOM 704 N N . GLU A 1 85 ? -19.978 -21.611 -2.168 1.00 46.72 85 GLU A N 1
ATOM 705 C CA . GLU A 1 85 ? -19.410 -22.941 -2.358 1.00 46.72 85 GLU A CA 1
ATOM 706 C C . GLU A 1 85 ? -18.610 -22.969 -3.674 1.00 46.72 85 GLU A C 1
ATOM 708 O O . GLU A 1 85 ? -18.876 -22.177 -4.574 1.00 46.72 85 GLU A O 1
ATOM 713 N N . ASP A 1 86 ? -17.687 -23.931 -3.773 1.00 41.75 86 ASP A N 1
ATOM 714 C CA . ASP A 1 86 ? -16.851 -24.285 -4.936 1.00 41.75 86 ASP A CA 1
ATOM 715 C C . ASP A 1 86 ? -15.511 -23.525 -5.054 1.00 41.75 86 ASP A C 1
ATOM 717 O O . ASP A 1 86 ? -15.430 -22.313 -4.930 1.00 41.75 86 ASP A O 1
ATOM 721 N N . ALA A 1 87 ? -14.359 -24.146 -5.318 1.00 42.75 87 ALA A N 1
ATOM 722 C CA . ALA A 1 87 ? -14.004 -25.542 -5.526 1.00 42.75 87 ALA A CA 1
ATOM 723 C C . ALA A 1 87 ? -12.511 -25.725 -5.197 1.00 42.75 87 ALA A C 1
ATOM 725 O O . ALA A 1 87 ? -11.689 -24.825 -5.363 1.00 42.75 87 ALA A O 1
ATOM 726 N N . SER A 1 88 ? -12.164 -26.928 -4.754 1.00 50.16 88 SER A N 1
ATOM 727 C CA . SER A 1 88 ? -10.803 -27.398 -4.513 1.00 50.16 88 SER A CA 1
ATOM 728 C C . SER A 1 88 ? -9.942 -27.361 -5.785 1.00 50.16 88 SER A C 1
ATOM 730 O O . SER A 1 88 ? -10.147 -28.171 -6.692 1.00 50.16 88 SER A O 1
ATOM 732 N N . ILE A 1 89 ? -8.937 -26.485 -5.817 1.00 49.00 89 ILE A N 1
ATOM 733 C CA . ILE A 1 89 ? -7.789 -26.580 -6.729 1.00 49.00 89 ILE A CA 1
ATOM 734 C C . ILE A 1 89 ? -6.588 -27.047 -5.886 1.00 49.00 89 ILE A C 1
ATOM 736 O O . ILE A 1 89 ? -6.372 -26.485 -4.812 1.00 49.00 89 ILE A O 1
ATOM 740 N N . PRO A 1 90 ? -5.827 -28.078 -6.304 1.00 49.22 90 PRO A N 1
ATOM 741 C CA . PRO A 1 90 ? -4.653 -28.539 -5.564 1.00 49.22 90 PRO A CA 1
ATOM 742 C C . PRO A 1 90 ? -3.604 -27.428 -5.392 1.00 49.22 90 PRO A C 1
ATOM 744 O O . PRO A 1 90 ? -3.135 -26.845 -6.371 1.00 49.22 90 PRO A O 1
ATOM 747 N N . ASP A 1 91 ? -3.234 -27.183 -4.135 1.00 55.22 91 ASP A N 1
ATOM 748 C CA . ASP A 1 91 ? -2.415 -26.062 -3.636 1.00 55.22 91 ASP A CA 1
ATOM 749 C C . ASP A 1 91 ? -1.022 -25.959 -4.308 1.00 55.22 91 ASP A C 1
ATOM 751 O O . ASP A 1 91 ? -0.496 -24.868 -4.540 1.00 55.22 91 ASP A O 1
ATOM 755 N N . ASP A 1 92 ? -0.447 -27.091 -4.727 1.00 48.69 92 ASP A N 1
ATOM 756 C CA . ASP A 1 92 ? 0.909 -27.154 -5.299 1.00 48.69 92 ASP A CA 1
ATOM 757 C C . ASP A 1 92 ? 1.028 -26.540 -6.708 1.00 48.69 92 ASP A C 1
ATOM 759 O O . ASP A 1 92 ? 2.062 -25.970 -7.049 1.00 48.69 92 ASP A O 1
ATOM 763 N N . LEU A 1 93 ? -0.025 -26.590 -7.535 1.00 46.22 93 LEU A N 1
ATOM 764 C CA . LEU A 1 93 ? 0.029 -26.099 -8.927 1.00 46.22 93 LEU A CA 1
ATOM 765 C C . LEU A 1 93 ? -0.326 -24.610 -9.058 1.00 46.22 93 LEU A C 1
ATOM 767 O O . LEU A 1 93 ? 0.064 -23.954 -10.025 1.00 46.22 93 LEU A O 1
ATOM 771 N N . MET A 1 94 ? -1.053 -24.060 -8.084 1.00 49.19 94 MET A N 1
ATOM 772 C CA . MET A 1 94 ? -1.466 -22.652 -8.082 1.00 49.19 94 MET A CA 1
ATOM 773 C C . MET A 1 94 ? -0.318 -21.723 -7.654 1.00 49.19 94 MET A C 1
ATOM 775 O O . MET A 1 94 ? -0.253 -20.559 -8.055 1.00 49.19 94 MET A O 1
ATOM 779 N N . THR A 1 95 ? 0.626 -22.255 -6.878 1.00 53.50 95 THR A N 1
ATOM 780 C CA . THR A 1 95 ? 1.727 -21.499 -6.274 1.00 53.50 95 THR A CA 1
ATOM 781 C C . THR A 1 95 ? 2.821 -21.140 -7.290 1.00 53.50 95 THR A C 1
ATOM 783 O O . THR A 1 95 ? 3.321 -20.015 -7.281 1.00 53.50 95 THR A O 1
ATOM 786 N N . GLU A 1 96 ? 3.140 -22.034 -8.233 1.00 46.56 96 GLU A N 1
ATOM 787 C CA . GLU A 1 96 ? 4.158 -21.783 -9.271 1.00 46.56 96 GLU A CA 1
ATOM 788 C C . GLU A 1 96 ? 3.664 -20.854 -10.395 1.00 46.56 96 GLU A C 1
ATOM 790 O O . GLU A 1 96 ? 4.419 -20.005 -10.874 1.00 46.56 96 GLU A O 1
ATOM 795 N N . ALA A 1 97 ? 2.385 -20.941 -10.781 1.00 44.28 97 ALA A N 1
ATOM 796 C CA . ALA A 1 97 ? 1.797 -20.082 -11.816 1.00 44.28 97 ALA A CA 1
ATOM 797 C C . ALA A 1 97 ? 1.651 -18.617 -11.358 1.00 44.28 97 ALA A C 1
ATOM 799 O O . ALA A 1 97 ? 1.872 -17.687 -12.139 1.00 44.28 97 ALA A O 1
ATOM 800 N N . ASN A 1 98 ? 1.347 -18.402 -10.075 1.00 51.28 98 ASN A N 1
ATOM 801 C CA . ASN A 1 98 ? 1.260 -17.068 -9.479 1.00 51.28 98 ASN A CA 1
ATOM 802 C C . ASN A 1 98 ? 2.630 -16.380 -9.342 1.00 51.28 98 ASN A C 1
ATOM 804 O O . ASN A 1 98 ? 2.700 -15.153 -9.351 1.00 51.28 98 ASN A O 1
ATOM 808 N N . ALA A 1 99 ? 3.725 -17.142 -9.251 1.00 48.91 99 ALA A N 1
ATOM 809 C CA . ALA A 1 99 ? 5.070 -16.597 -9.069 1.00 48.91 99 ALA A CA 1
ATOM 810 C C . ALA A 1 99 ? 5.689 -15.995 -10.351 1.00 48.91 99 ALA A C 1
ATOM 812 O O . ALA A 1 99 ? 6.685 -15.275 -10.264 1.00 48.91 99 ALA A O 1
ATOM 813 N N . LEU A 1 100 ? 5.121 -16.275 -11.533 1.00 46.97 100 LEU A N 1
ATOM 814 C CA . LEU A 1 100 ? 5.728 -15.955 -12.837 1.00 46.97 100 LEU A CA 1
ATOM 815 C C . LEU A 1 100 ? 4.870 -15.063 -13.754 1.00 46.97 100 LEU A C 1
ATOM 817 O O . LEU A 1 100 ? 5.349 -14.649 -14.810 1.00 46.97 100 LEU A O 1
ATOM 821 N N . SER A 1 101 ? 3.629 -14.740 -13.381 1.00 51.53 101 SER A N 1
ATOM 822 C CA . SER A 1 101 ? 2.727 -13.937 -14.219 1.00 51.53 101 SER A CA 1
ATOM 823 C C . SER A 1 101 ? 2.832 -12.436 -13.921 1.00 51.53 101 SER A C 1
ATOM 825 O O . SER A 1 101 ? 2.777 -12.006 -12.772 1.00 51.53 101 SER A O 1
ATOM 827 N N . SER A 1 102 ? 2.927 -11.609 -14.969 1.00 55.91 102 SER A N 1
ATOM 828 C CA . SER A 1 102 ? 2.860 -10.141 -14.870 1.00 55.91 102 SER A CA 1
ATOM 829 C C . SER A 1 102 ? 1.449 -9.605 -14.598 1.00 55.91 102 SER A C 1
ATOM 831 O O . SER A 1 102 ? 1.290 -8.409 -14.355 1.00 55.91 102 SER A O 1
ATOM 833 N N . TYR A 1 103 ? 0.430 -10.466 -14.672 1.00 60.69 103 TYR A N 1
ATOM 834 C CA . TYR A 1 103 ? -0.971 -10.129 -14.427 1.00 60.69 103 TYR A CA 1
ATOM 835 C C . TYR A 1 103 ? -1.495 -10.878 -13.204 1.00 60.69 103 TYR A C 1
ATOM 837 O O . TYR A 1 103 ? -1.137 -12.042 -13.008 1.00 60.69 103 TYR A O 1
ATOM 845 N N . ALA A 1 104 ? -2.355 -10.236 -12.408 1.00 64.06 104 ALA A N 1
ATOM 846 C CA . ALA A 1 104 ? -2.994 -10.907 -11.281 1.00 64.06 104 ALA A CA 1
ATOM 847 C C . ALA A 1 104 ? -3.999 -11.934 -11.816 1.00 64.06 104 ALA A C 1
ATOM 849 O O . ALA A 1 104 ? -4.839 -11.601 -12.654 1.00 64.06 104 ALA A O 1
ATOM 850 N N . LEU A 1 105 ? -3.902 -13.180 -11.358 1.00 65.69 105 LEU A N 1
ATOM 851 C CA . LEU A 1 105 ? -4.905 -14.205 -11.623 1.00 65.69 105 LEU A CA 1
ATOM 852 C C . LEU A 1 105 ? -5.873 -14.274 -10.446 1.00 65.69 105 LEU A C 1
ATOM 854 O O . LEU A 1 105 ? -5.467 -14.241 -9.286 1.00 65.69 105 LEU A O 1
ATOM 858 N N . GLY A 1 106 ? -7.164 -14.352 -10.751 1.00 66.44 106 GLY A N 1
ATOM 859 C CA . GLY A 1 106 ? -8.184 -14.603 -9.747 1.00 66.44 106 GLY A CA 1
ATOM 860 C C . GLY A 1 106 ? -8.148 -16.065 -9.290 1.00 66.44 106 GLY A C 1
ATOM 861 O O . GLY A 1 106 ? -7.505 -16.895 -9.938 1.00 66.44 106 GLY A O 1
ATOM 862 N N . PRO A 1 107 ? -8.918 -16.419 -8.246 1.00 65.56 107 PRO A N 1
ATOM 863 C CA . PRO A 1 107 ? -9.042 -17.800 -7.757 1.00 65.56 107 PRO A CA 1
ATOM 864 C C . PRO A 1 107 ? -9.430 -18.803 -8.854 1.00 65.56 107 PRO A C 1
ATOM 866 O O . PRO A 1 107 ? -9.071 -19.972 -8.809 1.00 65.56 107 PRO A O 1
ATOM 869 N N . ASN A 1 108 ? -10.111 -18.314 -9.892 1.00 69.25 108 ASN A N 1
ATOM 870 C CA . ASN A 1 108 ? -10.620 -19.104 -11.008 1.00 69.25 108 ASN A CA 1
ATOM 871 C C . ASN A 1 108 ? -9.595 -19.267 -12.150 1.00 69.25 108 ASN A C 1
ATOM 873 O O . ASN A 1 108 ? -9.970 -19.665 -13.253 1.00 69.25 108 ASN A O 1
ATOM 877 N N . GLY A 1 109 ? -8.335 -18.862 -11.945 1.00 70.12 109 GLY A N 1
ATOM 878 C CA . GLY A 1 109 ? -7.281 -18.906 -12.966 1.00 70.12 109 GLY A CA 1
ATOM 879 C C . GLY A 1 109 ? -7.504 -17.952 -14.147 1.00 70.12 109 GLY A C 1
ATOM 880 O O . GLY A 1 109 ? -6.876 -18.102 -15.193 1.00 70.12 109 GLY A O 1
ATOM 881 N N . LYS A 1 110 ? -8.406 -16.973 -14.010 1.00 77.00 110 LYS A N 1
ATOM 882 C CA . LYS A 1 110 ? -8.674 -15.943 -15.026 1.00 77.00 110 LYS A CA 1
ATOM 883 C C . LYS A 1 110 ? -7.894 -14.665 -14.713 1.00 77.00 110 LYS A C 1
ATOM 885 O O . LYS A 1 110 ? -7.740 -14.352 -13.531 1.00 77.00 110 LYS A O 1
ATOM 890 N N . PRO A 1 111 ? -7.437 -13.911 -15.728 1.00 75.06 111 PRO A N 1
ATOM 891 C CA . PRO A 1 111 ? -6.813 -12.615 -15.499 1.00 75.06 111 PRO A CA 1
ATOM 892 C C . PRO A 1 111 ? -7.816 -11.677 -14.822 1.00 75.06 111 PRO A C 1
ATOM 894 O O . PRO A 1 111 ? -8.961 -11.554 -15.260 1.00 75.06 111 PRO A O 1
ATOM 897 N N . VAL A 1 112 ? -7.386 -11.051 -13.734 1.00 76.94 112 VAL A N 1
ATOM 898 C CA . VAL A 1 112 ? -8.148 -10.021 -13.031 1.00 76.94 112 VAL A CA 1
ATOM 899 C C . VAL A 1 112 ? -8.080 -8.740 -13.859 1.00 76.94 112 VAL A C 1
ATOM 901 O O . VAL A 1 112 ? -7.040 -8.412 -14.429 1.00 76.94 112 VAL A O 1
ATOM 904 N N . GLU A 1 113 ? -9.190 -8.015 -13.953 1.00 80.00 113 GLU A N 1
ATOM 905 C CA . GLU A 1 113 ? -9.187 -6.697 -14.587 1.00 80.00 113 GLU A CA 1
ATOM 906 C C . GLU A 1 113 ? -8.336 -5.709 -13.780 1.00 80.00 113 GLU A C 1
ATOM 908 O O . GLU A 1 113 ? -8.286 -5.776 -12.553 1.00 80.00 113 GLU A O 1
ATOM 913 N N . GLU A 1 114 ? -7.694 -4.755 -14.457 1.00 76.25 114 GLU A N 1
ATOM 914 C CA . GLU A 1 114 ? -6.783 -3.791 -13.820 1.00 76.25 114 GLU A CA 1
ATOM 915 C C . GLU A 1 114 ? -7.452 -3.006 -12.676 1.00 76.25 114 GLU A C 1
ATOM 917 O O . GLU A 1 114 ? -6.820 -2.737 -11.654 1.00 76.25 114 GLU A O 1
ATOM 922 N N . TRP A 1 115 ? -8.753 -2.716 -12.798 1.00 78.44 115 TRP A N 1
ATOM 923 C CA . TRP A 1 115 ? -9.544 -2.043 -11.762 1.00 78.44 115 TRP A CA 1
ATOM 924 C C . TRP A 1 115 ? -9.710 -2.867 -10.480 1.00 78.44 115 TRP A C 1
ATOM 926 O O . TRP A 1 115 ? -9.817 -2.286 -9.403 1.00 78.44 115 TRP A O 1
ATOM 936 N N . ASN A 1 116 ? -9.653 -4.196 -10.583 1.00 79.19 116 ASN A N 1
ATOM 937 C CA . ASN A 1 116 ? -9.918 -5.124 -9.484 1.00 79.19 116 ASN A CA 1
ATOM 938 C C . ASN A 1 116 ? -8.623 -5.658 -8.834 1.00 79.19 116 ASN A C 1
ATOM 940 O O . ASN A 1 116 ? -8.670 -6.444 -7.890 1.00 79.19 116 ASN A O 1
ATOM 944 N N . TYR A 1 117 ? -7.438 -5.236 -9.299 1.00 81.94 117 TYR A N 1
ATOM 945 C CA . TYR A 1 117 ? -6.140 -5.698 -8.774 1.00 81.94 117 TYR A CA 1
ATOM 946 C C . TYR A 1 117 ? -5.955 -5.466 -7.271 1.00 81.94 117 TYR A C 1
ATOM 948 O O . TYR A 1 117 ? -5.207 -6.192 -6.618 1.00 81.94 117 TYR A O 1
ATOM 956 N N . MET A 1 118 ? -6.606 -4.440 -6.724 1.00 82.94 118 MET A N 1
ATOM 957 C CA . MET A 1 118 ? -6.435 -4.015 -5.334 1.00 82.94 118 MET A CA 1
ATOM 958 C C . MET A 1 118 ? -7.651 -4.332 -4.457 1.00 82.94 118 MET A C 1
ATOM 960 O O . MET A 1 118 ? -7.680 -3.912 -3.301 1.00 82.94 118 MET A O 1
ATOM 964 N N . ASP A 1 119 ? -8.634 -5.087 -4.950 1.00 82.31 119 ASP A N 1
ATOM 965 C CA . ASP A 1 119 ? -9.868 -5.374 -4.205 1.00 82.31 119 ASP A CA 1
ATOM 966 C C . ASP A 1 119 ? -9.586 -6.055 -2.865 1.00 82.31 119 ASP A C 1
ATOM 968 O O . ASP A 1 119 ? -10.080 -5.625 -1.823 1.00 82.31 119 ASP A O 1
ATOM 972 N N . GLU A 1 120 ? -8.722 -7.070 -2.859 1.00 79.81 120 GLU A N 1
ATOM 973 C CA . GLU A 1 120 ? -8.322 -7.770 -1.634 1.00 79.81 120 GLU A CA 1
ATOM 974 C C . GLU A 1 120 ? -7.560 -6.860 -0.660 1.00 79.81 120 GLU A C 1
ATOM 976 O O . GLU A 1 120 ? -7.755 -6.923 0.558 1.00 79.81 120 GLU A O 1
ATOM 981 N N . PHE A 1 121 ? -6.743 -5.942 -1.186 1.00 84.62 121 PHE A N 1
ATOM 982 C CA . PHE A 1 121 ? -6.077 -4.932 -0.369 1.00 84.62 121 PHE A CA 1
ATOM 983 C C . PHE A 1 121 ? -7.101 -4.010 0.308 1.00 84.62 121 PHE A C 1
ATOM 985 O O . PHE A 1 121 ? -7.017 -3.775 1.518 1.00 84.62 121 PHE A O 1
ATOM 992 N N . PHE A 1 122 ? -8.098 -3.527 -0.440 1.00 85.44 122 PHE A N 1
ATOM 993 C CA . PHE A 1 122 ? -9.142 -2.657 0.097 1.00 85.44 122 PHE A CA 1
ATOM 994 C C . PHE A 1 122 ? -10.075 -3.382 1.066 1.00 85.44 122 PHE A C 1
ATOM 996 O O . PHE A 1 122 ? -10.446 -2.798 2.082 1.00 85.44 122 PHE A O 1
ATOM 1003 N N . LYS A 1 123 ? -10.395 -4.661 0.838 1.00 82.56 123 LYS A N 1
ATOM 1004 C CA . LYS A 1 123 ? -11.126 -5.488 1.813 1.00 82.56 123 LYS A CA 1
ATOM 1005 C C . LYS A 1 123 ? -10.377 -5.555 3.144 1.00 82.56 123 LYS A C 1
ATOM 1007 O O . LYS A 1 123 ? -10.966 -5.283 4.193 1.00 82.56 123 LYS A O 1
ATOM 1012 N N . ARG A 1 124 ? -9.068 -5.835 3.110 1.00 83.56 124 ARG A N 1
ATOM 1013 C CA . ARG A 1 124 ? -8.222 -5.870 4.316 1.00 83.56 124 ARG A CA 1
ATOM 1014 C C . ARG A 1 124 ? -8.162 -4.506 5.007 1.00 83.56 124 ARG A C 1
ATOM 1016 O O . ARG A 1 124 ? -8.298 -4.429 6.226 1.00 83.56 124 ARG A O 1
ATOM 1023 N N . TYR A 1 125 ? -8.003 -3.432 4.235 1.00 87.06 125 TYR A N 1
ATOM 1024 C CA . TYR A 1 125 ? -7.997 -2.063 4.751 1.00 87.06 125 TYR A CA 1
ATOM 1025 C C . TYR A 1 125 ? -9.320 -1.694 5.436 1.00 87.06 125 TYR A C 1
ATOM 1027 O O . TYR A 1 125 ? -9.316 -1.211 6.569 1.00 87.06 125 TYR A O 1
ATOM 1035 N N . ASN A 1 126 ? -10.449 -1.973 4.784 1.00 88.81 126 ASN A N 1
ATOM 1036 C CA . ASN A 1 126 ? -11.780 -1.672 5.302 1.00 88.81 126 ASN A CA 1
ATOM 1037 C C . ASN A 1 126 ? -12.066 -2.442 6.592 1.00 88.81 126 ASN A C 1
ATOM 1039 O O . ASN A 1 126 ? -12.606 -1.866 7.533 1.00 88.81 126 ASN A O 1
ATOM 1043 N N . LYS A 1 127 ? -11.644 -3.708 6.681 1.00 85.94 127 LYS A N 1
ATOM 1044 C CA . LYS A 1 127 ? -11.743 -4.491 7.918 1.00 85.94 127 LYS A CA 1
ATOM 1045 C C . LYS A 1 127 ? -11.012 -3.802 9.077 1.00 85.94 127 LYS A C 1
ATOM 1047 O O . LYS A 1 127 ? -11.623 -3.521 10.103 1.00 85.94 127 LYS A O 1
ATOM 1052 N N . VAL A 1 128 ? -9.734 -3.463 8.895 1.00 87.56 128 VAL A N 1
ATOM 1053 C CA . VAL A 1 128 ? -8.931 -2.800 9.939 1.00 87.56 128 VAL A CA 1
ATOM 1054 C C . VAL A 1 128 ? -9.512 -1.428 10.305 1.00 87.56 128 VAL A C 1
ATOM 1056 O O . VAL A 1 128 ? -9.467 -1.015 11.464 1.00 87.56 128 VAL A O 1
ATOM 1059 N N . LEU A 1 129 ? -10.094 -0.713 9.338 1.00 90.81 129 LEU A N 1
ATOM 1060 C CA . LEU A 1 129 ? -10.779 0.552 9.588 1.00 90.81 129 LEU A CA 1
ATOM 1061 C C . LEU A 1 129 ? -12.014 0.370 10.484 1.00 90.81 129 LEU A C 1
ATOM 1063 O O . LEU A 1 129 ? -12.194 1.143 11.428 1.00 90.81 129 LEU A O 1
ATOM 1067 N N . LEU A 1 130 ? -12.832 -0.653 10.223 1.00 90.44 130 LEU A N 1
ATOM 1068 C CA . LEU A 1 130 ? -13.980 -1.000 11.065 1.00 90.44 130 LEU A CA 1
ATOM 1069 C C . LEU A 1 130 ? -13.532 -1.388 12.477 1.00 90.44 130 LEU A C 1
ATOM 1071 O O . LEU A 1 130 ? -14.085 -0.876 13.452 1.00 90.44 130 LEU A O 1
ATOM 1075 N N . ASP A 1 131 ? -12.482 -2.201 12.593 1.00 89.00 131 ASP A N 1
ATOM 1076 C CA . ASP A 1 131 ? -11.911 -2.603 13.881 1.00 89.00 131 ASP A CA 1
ATOM 1077 C C . ASP A 1 131 ? -11.406 -1.382 14.671 1.00 89.00 131 ASP A C 1
ATOM 1079 O O . ASP A 1 131 ? -11.707 -1.225 15.857 1.00 89.00 131 ASP A O 1
ATOM 1083 N N . LYS A 1 132 ? -10.722 -0.441 14.007 1.00 93.62 132 LYS A N 1
ATOM 1084 C CA . LYS A 1 132 ? -10.286 0.827 14.613 1.00 93.62 132 LYS A CA 1
ATOM 1085 C C . LYS A 1 132 ? -11.468 1.646 15.137 1.00 93.62 132 LYS A C 1
ATOM 1087 O O . LYS A 1 132 ? -11.392 2.184 16.244 1.00 93.62 132 LYS A O 1
ATOM 1092 N N . MET A 1 133 ? -12.549 1.762 14.363 1.00 95.06 133 MET A N 1
ATOM 1093 C CA . MET A 1 133 ? -13.753 2.484 14.791 1.00 95.06 133 MET A CA 1
ATOM 1094 C C . MET A 1 133 ? -14.431 1.799 15.986 1.00 95.06 133 MET A C 1
ATOM 1096 O O . MET A 1 133 ? -14.835 2.480 16.930 1.00 95.06 133 MET A O 1
ATOM 1100 N N . ALA A 1 134 ? -14.511 0.466 15.982 1.00 94.75 134 ALA A N 1
ATOM 1101 C CA . ALA A 1 134 ? -15.074 -0.313 17.081 1.00 94.75 134 ALA A CA 1
ATOM 1102 C C . ALA A 1 134 ? -14.270 -0.135 18.381 1.00 94.75 134 ALA A C 1
ATOM 1104 O O . ALA A 1 134 ? -14.851 0.125 19.437 1.00 94.75 134 ALA A O 1
ATOM 1105 N N . ILE A 1 135 ? -12.935 -0.191 18.302 1.00 95.62 135 ILE A N 1
ATOM 1106 C CA . ILE A 1 135 ? -12.041 0.071 19.441 1.00 95.62 135 ILE A CA 1
ATOM 1107 C C . ILE A 1 135 ? -12.224 1.503 19.957 1.00 95.62 135 ILE A C 1
ATOM 1109 O O . ILE A 1 135 ? -12.290 1.709 21.169 1.00 95.62 135 ILE A O 1
ATOM 1113 N N . GLY A 1 136 ? -12.342 2.485 19.058 1.00 97.19 136 GLY A N 1
ATOM 1114 C CA . GLY A 1 136 ? -12.577 3.886 19.417 1.00 97.19 136 GLY A CA 1
ATOM 1115 C C . GLY A 1 136 ? -13.843 4.074 20.254 1.00 97.19 136 GLY A C 1
ATOM 1116 O O . GLY A 1 136 ? -13.769 4.618 21.355 1.00 97.19 136 GLY A O 1
ATOM 1117 N N . ARG A 1 137 ? -14.976 3.537 19.787 1.00 97.06 137 ARG A N 1
ATOM 1118 C CA . ARG A 1 137 ? -16.253 3.591 20.523 1.00 97.06 137 ARG A CA 1
ATOM 1119 C C . ARG A 1 137 ? -16.181 2.871 21.866 1.00 97.06 137 ARG A C 1
ATOM 1121 O O . ARG A 1 137 ? -16.684 3.371 22.866 1.00 97.06 137 ARG A O 1
ATOM 1128 N N . LYS A 1 138 ? -15.526 1.707 21.912 1.00 96.88 138 LYS A N 1
ATOM 1129 C CA . LYS A 1 138 ? -15.370 0.951 23.159 1.00 96.88 138 LYS A CA 1
ATOM 1130 C C . LYS A 1 138 ? -14.520 1.703 24.184 1.00 96.88 138 LYS A C 1
ATOM 1132 O O . LYS A 1 138 ? -14.847 1.690 25.365 1.00 96.88 138 LYS A O 1
ATOM 1137 N N . LYS A 1 139 ? -13.460 2.385 23.744 1.00 98.00 139 LYS A N 1
ATOM 1138 C CA . LYS A 1 139 ? -12.641 3.245 24.609 1.00 98.00 139 LYS A CA 1
ATOM 1139 C C . LYS A 1 139 ? -13.457 4.401 25.186 1.00 98.00 139 LYS A C 1
ATOM 1141 O O . LYS A 1 139 ? -13.318 4.694 26.367 1.00 98.00 139 LYS A O 1
ATOM 1146 N N . GLU A 1 140 ? -14.274 5.051 24.365 1.00 97.44 140 GLU A N 1
ATOM 1147 C CA . GLU A 1 140 ? -15.142 6.150 24.796 1.00 97.44 140 GLU A CA 1
ATOM 1148 C C . GLU A 1 140 ? -16.164 5.682 25.839 1.00 97.44 140 GLU A C 1
ATOM 1150 O O . GLU A 1 140 ? -16.233 6.256 26.922 1.00 97.44 140 GLU A O 1
ATOM 1155 N N . SER A 1 141 ? -16.858 4.574 25.569 1.00 97.12 141 SER A N 1
ATOM 1156 C CA . SER A 1 141 ? -17.806 3.963 26.507 1.00 97.12 141 SER A CA 1
ATOM 1157 C C . SER A 1 141 ? -17.149 3.580 27.840 1.00 97.12 141 SER A C 1
ATOM 1159 O O . SER A 1 141 ? -17.657 3.958 28.892 1.00 97.12 141 SER A O 1
ATOM 1161 N N . LEU A 1 142 ? -15.981 2.925 27.811 1.00 97.69 142 LEU A N 1
ATOM 1162 C CA . LEU A 1 142 ? -15.230 2.594 29.030 1.00 97.69 142 LEU A CA 1
ATOM 1163 C C . LEU A 1 142 ? -14.742 3.841 29.781 1.00 97.69 142 LEU A C 1
ATOM 1165 O O . LEU A 1 142 ? -14.609 3.818 31.001 1.00 97.69 142 LEU A O 1
ATOM 1169 N N . SER A 1 143 ? -14.438 4.927 29.069 1.00 97.50 143 SER A N 1
ATOM 1170 C CA . SER A 1 143 ? -14.029 6.186 29.693 1.00 97.50 143 SER A CA 1
ATOM 1171 C C . SER A 1 143 ? -15.194 6.875 30.400 1.00 97.50 143 SER A C 1
ATOM 1173 O O . SER A 1 143 ? -14.976 7.446 31.466 1.00 97.50 143 SER A O 1
ATOM 1175 N N . ALA A 1 144 ? -16.396 6.825 29.819 1.00 96.75 144 ALA A N 1
ATOM 1176 C CA . ALA A 1 144 ? -17.611 7.340 30.442 1.00 96.75 144 ALA A CA 1
ATOM 1177 C C . ALA A 1 144 ? -17.945 6.541 31.709 1.00 96.75 144 ALA A C 1
ATOM 1179 O O . ALA A 1 144 ? -18.005 7.120 32.787 1.00 96.75 144 ALA A O 1
ATOM 1180 N N . GLU A 1 145 ? -17.986 5.208 31.609 1.00 96.94 145 GLU A N 1
ATOM 1181 C CA . GLU A 1 145 ? -18.248 4.321 32.751 1.00 96.94 145 GLU A CA 1
ATOM 1182 C C . GLU A 1 145 ? -17.226 4.524 33.882 1.00 96.94 145 GLU A C 1
ATOM 1184 O O . GLU A 1 145 ? -17.584 4.599 35.053 1.00 96.94 145 GLU A O 1
ATOM 1189 N N . ASN A 1 146 ? -15.938 4.683 33.562 1.00 97.12 146 ASN A N 1
ATOM 1190 C CA . ASN A 1 146 ? -14.915 4.979 34.571 1.00 97.12 146 ASN A CA 1
ATOM 1191 C C . ASN A 1 146 ? -15.133 6.355 35.229 1.00 97.12 146 ASN A C 1
ATOM 1193 O O . ASN A 1 146 ? -14.886 6.512 36.424 1.00 97.12 146 ASN A O 1
ATOM 1197 N N . GLY A 1 147 ? -15.607 7.345 34.469 1.00 97.00 147 GLY A N 1
ATOM 1198 C CA . GLY A 1 147 ? -16.027 8.642 35.000 1.00 97.00 147 GLY A CA 1
ATOM 1199 C C . GLY A 1 147 ? -17.186 8.508 35.987 1.00 97.00 147 GLY A C 1
ATOM 1200 O O . GLY A 1 147 ? -17.098 9.022 37.104 1.00 97.00 147 GLY A O 1
ATOM 1201 N N . ASP A 1 148 ? -18.209 7.743 35.616 1.00 95.62 148 ASP A N 1
ATOM 1202 C CA . ASP A 1 148 ? -19.389 7.493 36.445 1.00 95.62 148 ASP A CA 1
ATOM 1203 C C . ASP A 1 148 ? -19.018 6.731 37.722 1.00 95.62 148 ASP A C 1
ATOM 1205 O O . ASP A 1 148 ? -19.371 7.148 38.823 1.00 95.62 148 ASP A O 1
ATOM 1209 N N . LEU A 1 149 ? -18.205 5.675 37.613 1.00 96.56 149 LEU A N 1
ATOM 1210 C CA . LEU A 1 149 ? -17.707 4.914 38.763 1.00 96.56 149 LEU A CA 1
ATOM 1211 C C . LEU A 1 149 ? -16.893 5.788 39.723 1.00 96.56 149 LEU A C 1
ATOM 1213 O O . LEU A 1 149 ? -17.021 5.660 40.940 1.00 96.56 149 LEU A O 1
ATOM 1217 N N . ARG A 1 150 ? -16.068 6.704 39.200 1.00 94.44 150 ARG A N 1
ATOM 1218 C CA . ARG A 1 150 ? -15.335 7.675 40.028 1.00 94.44 150 ARG A CA 1
ATOM 1219 C C . ARG A 1 150 ? -16.269 8.666 40.706 1.00 94.44 150 ARG A C 1
ATOM 1221 O O . ARG A 1 150 ? -16.008 9.025 41.851 1.00 94.44 150 ARG A O 1
ATOM 1228 N N . SER A 1 151 ? -17.330 9.095 40.026 1.00 92.06 151 SER A N 1
ATOM 1229 C CA . SER A 1 151 ? -18.348 9.981 40.593 1.00 92.06 151 SER A CA 1
ATOM 1230 C C . SER A 1 151 ? -19.112 9.295 41.728 1.00 92.06 151 SER A C 1
ATOM 1232 O O . SER A 1 151 ? -19.164 9.832 42.833 1.00 92.06 151 SER A O 1
ATOM 1234 N N . ILE A 1 152 ? -19.584 8.063 41.508 1.00 91.31 152 ILE A N 1
ATOM 1235 C CA . ILE A 1 152 ? -20.266 7.244 42.521 1.00 91.31 152 ILE A CA 1
ATOM 1236 C C . ILE A 1 152 ? -19.347 6.994 43.719 1.00 91.31 152 ILE A C 1
ATOM 1238 O O . ILE A 1 152 ? -19.764 7.133 44.867 1.00 91.31 152 ILE A O 1
ATOM 1242 N N . LEU A 1 153 ? -18.076 6.662 43.474 1.00 91.00 153 LEU A N 1
ATOM 1243 C CA . LEU A 1 153 ? -17.107 6.452 44.547 1.00 91.00 153 LEU A CA 1
ATOM 1244 C C . LEU A 1 153 ? -16.858 7.736 45.346 1.00 91.00 153 LEU A C 1
ATOM 1246 O O . LEU A 1 153 ? -16.789 7.682 46.573 1.00 91.00 153 LEU A O 1
ATOM 1250 N N . LYS A 1 154 ? -16.741 8.883 44.668 1.00 87.12 154 LYS A N 1
ATOM 1251 C CA . LYS A 1 154 ? -16.614 10.184 45.330 1.00 87.12 154 LYS A CA 1
ATOM 1252 C C . LYS A 1 154 ? -17.833 10.452 46.216 1.00 87.12 154 LYS A C 1
ATOM 1254 O O . LYS A 1 154 ? -17.660 10.706 47.401 1.00 87.12 154 LYS A O 1
ATOM 1259 N N . GLN A 1 155 ? -19.041 10.283 45.680 1.00 83.00 155 GLN A N 1
ATOM 1260 C CA . GLN A 1 155 ? -20.287 10.447 46.428 1.00 83.00 155 GLN A CA 1
ATOM 1261 C C . GLN A 1 155 ? -20.366 9.510 47.645 1.00 83.00 155 GLN A C 1
ATOM 1263 O O . GLN A 1 155 ? -20.803 9.921 48.717 1.00 83.00 155 GLN A O 1
ATOM 1268 N N . TYR A 1 156 ? -19.920 8.258 47.511 1.00 86.19 156 TYR A N 1
ATOM 1269 C CA . TYR A 1 156 ? -19.868 7.302 48.620 1.00 86.19 156 TYR A CA 1
ATOM 1270 C C . TYR A 1 156 ? -18.893 7.741 49.724 1.00 86.19 156 TYR A C 1
ATOM 1272 O O . TYR A 1 156 ? -19.230 7.675 50.906 1.00 86.19 156 TYR A O 1
ATOM 1280 N N . LEU A 1 157 ? -17.700 8.220 49.355 1.00 85.50 157 LEU A N 1
ATOM 1281 C CA . LEU A 1 157 ? -16.708 8.730 50.309 1.00 85.50 157 LEU A CA 1
ATOM 1282 C C . LEU A 1 157 ? -17.182 10.007 51.013 1.00 85.50 157 LEU A C 1
ATOM 1284 O O . LEU A 1 157 ? -16.974 10.149 52.218 1.00 85.50 157 LEU A O 1
ATOM 1288 N N . ASP A 1 158 ? -17.851 10.896 50.287 1.00 80.94 158 ASP A N 1
ATOM 1289 C CA . ASP A 1 158 ? -18.480 12.105 50.826 1.00 80.94 158 ASP A CA 1
ATOM 1290 C C . ASP A 1 158 ? -19.669 11.769 51.752 1.00 80.94 158 ASP A C 1
ATOM 1292 O O . ASP A 1 158 ? -19.934 12.476 52.720 1.00 80.94 158 ASP A O 1
ATOM 1296 N N . GLY A 1 159 ? -20.357 10.646 51.520 1.00 76.06 159 GLY A N 1
ATOM 1297 C CA . GLY A 1 159 ? -21.419 10.151 52.402 1.00 76.06 159 GLY A CA 1
ATOM 1298 C C . GLY A 1 159 ? -20.936 9.532 53.722 1.00 76.06 159 GLY A C 1
ATOM 1299 O O . GLY A 1 159 ? -21.719 9.440 54.666 1.00 76.06 159 GLY A O 1
ATOM 1300 N N . ILE A 1 160 ? -19.673 9.096 53.808 1.00 79.12 160 ILE A N 1
ATOM 1301 C CA . ILE A 1 160 ? -19.112 8.408 54.990 1.00 79.12 160 ILE A CA 1
ATOM 1302 C C . ILE A 1 160 ? -18.119 9.290 55.747 1.00 79.12 160 ILE A C 1
ATOM 1304 O O . ILE A 1 160 ? -18.022 9.201 56.971 1.00 79.12 160 ILE A O 1
ATOM 1308 N N . SER A 1 161 ? -17.370 10.133 55.037 1.00 77.00 161 SER A N 1
ATOM 1309 C CA . SER A 1 161 ? -16.417 11.067 55.630 1.00 77.00 161 SER A CA 1
ATOM 1310 C C . SER A 1 161 ? -16.995 12.479 55.676 1.00 77.00 161 SER A C 1
ATOM 1312 O O . SER A 1 161 ? -17.611 12.952 54.726 1.00 77.00 161 SER A O 1
ATOM 1314 N N . VAL A 1 162 ? -16.796 13.173 56.795 1.00 68.12 162 VAL A N 1
ATOM 1315 C CA . VAL A 1 162 ? -17.243 14.561 56.945 1.00 68.12 162 VAL A CA 1
ATOM 1316 C C . VAL A 1 162 ? -16.172 15.484 56.363 1.00 68.12 162 VAL A C 1
ATOM 1318 O O . VAL A 1 162 ? -15.177 15.775 57.025 1.00 68.12 162 VAL A O 1
ATOM 1321 N N . ASN A 1 163 ? -16.380 15.943 55.129 1.00 74.38 163 ASN A N 1
ATOM 1322 C CA . ASN A 1 163 ? -15.516 16.918 54.456 1.00 74.38 163 ASN A CA 1
ATOM 1323 C C . ASN A 1 163 ? -16.114 18.334 54.496 1.00 74.38 163 ASN A C 1
ATOM 1325 O O . ASN A 1 163 ? -17.321 18.510 54.667 1.00 74.38 163 ASN A O 1
ATOM 1329 N N . ALA A 1 164 ? -15.274 19.359 54.311 1.00 77.31 164 ALA A N 1
ATOM 1330 C CA . ALA A 1 164 ? -15.723 20.755 54.262 1.00 77.31 164 ALA A CA 1
ATOM 1331 C C . ALA A 1 164 ? -16.746 20.999 53.135 1.00 77.31 164 ALA A C 1
ATOM 1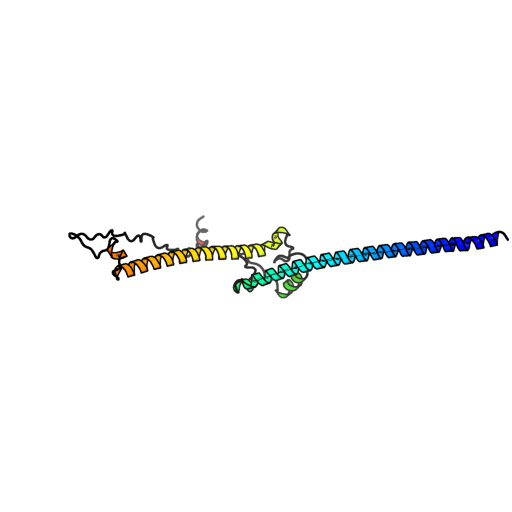333 O O . ALA A 1 164 ? -17.722 21.711 53.353 1.00 77.31 164 ALA A O 1
ATOM 1334 N N . ASP A 1 165 ? -16.564 20.342 51.987 1.00 74.62 165 ASP A N 1
ATOM 1335 C CA . ASP A 1 165 ? -17.479 20.408 50.839 1.00 74.62 165 ASP A CA 1
ATOM 1336 C C . ASP A 1 165 ? -18.834 19.744 51.144 1.00 74.62 165 ASP A C 1
ATOM 1338 O O . ASP A 1 165 ? -19.889 20.235 50.753 1.00 74.62 165 ASP A O 1
ATOM 1342 N N . VAL A 1 166 ? -18.829 18.662 51.931 1.00 72.06 166 VAL A N 1
ATOM 1343 C CA . VAL A 1 166 ? -20.059 17.987 52.369 1.00 72.06 166 VAL A CA 1
ATOM 1344 C C . VAL A 1 166 ? -20.854 18.885 53.306 1.00 72.06 166 VAL A C 1
ATOM 1346 O O . VAL A 1 166 ? -22.072 18.891 53.224 1.00 72.06 166 VAL A O 1
ATOM 1349 N N . MET A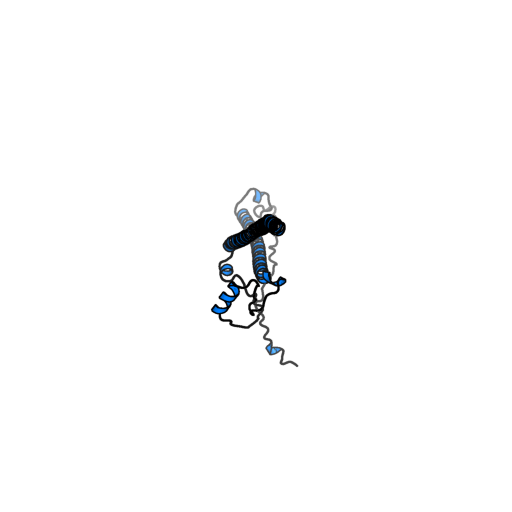 1 167 ? -20.193 19.670 54.164 1.00 70.25 167 MET A N 1
ATOM 1350 C CA . MET A 1 167 ? -20.843 20.591 55.108 1.00 70.25 167 MET A CA 1
ATOM 1351 C C . MET A 1 167 ? -21.481 21.817 54.431 1.00 70.25 167 MET A C 1
ATOM 1353 O O . MET A 1 167 ? -22.398 22.405 55.006 1.00 70.25 167 MET A O 1
ATOM 1357 N N . THR A 1 168 ? -20.993 22.229 53.256 1.00 78.56 168 THR A N 1
ATOM 1358 C CA . THR A 1 168 ? -21.523 23.378 52.500 1.00 78.56 168 THR A CA 1
ATOM 1359 C C . THR A 1 168 ? -22.642 22.984 51.540 1.00 78.56 168 THR A C 1
ATOM 1361 O O . THR A 1 168 ? -23.553 23.783 51.312 1.00 78.56 168 THR A O 1
ATOM 1364 N N . GLU A 1 169 ? -22.604 21.767 50.999 1.00 74.00 169 GLU A N 1
ATOM 1365 C CA . GLU A 1 169 ? -23.652 21.230 50.131 1.00 74.00 169 GLU A CA 1
ATOM 1366 C C . GLU A 1 169 ? -24.852 20.653 50.916 1.00 74.00 169 GLU A C 1
ATOM 1368 O O . GLU A 1 169 ? -24.743 20.363 52.113 1.00 74.00 169 GLU A O 1
ATOM 1373 N N . PRO A 1 170 ? -26.034 20.489 50.278 1.00 70.62 170 PRO A N 1
ATOM 1374 C CA . PRO A 1 170 ? -27.209 19.883 50.903 1.00 70.62 170 PRO A CA 1
ATOM 1375 C C . PRO A 1 170 ? -26.930 18.435 51.327 1.00 70.62 170 PRO A C 1
ATOM 1377 O O . PRO A 1 170 ? -26.998 17.500 50.532 1.00 70.62 170 PRO A O 1
ATOM 1380 N N . ASN A 1 171 ? -26.625 18.251 52.607 1.00 67.44 171 ASN A N 1
ATOM 1381 C CA . ASN A 1 171 ? -26.267 16.966 53.192 1.00 67.44 171 ASN A CA 1
ATOM 1382 C C . ASN A 1 171 ? -27.363 16.461 54.156 1.00 67.44 171 ASN A C 1
ATOM 1384 O O . ASN A 1 171 ? -28.123 17.253 54.720 1.00 67.44 171 ASN A O 1
ATOM 1388 N N . PRO A 1 172 ? -27.452 15.140 54.394 1.00 71.81 172 PRO A N 1
ATOM 1389 C CA . PRO A 1 172 ? -28.368 14.569 55.383 1.00 71.81 172 PRO A CA 1
ATOM 1390 C C . PRO A 1 172 ? -27.900 14.761 56.840 1.00 71.81 172 PRO A C 1
ATOM 1392 O O . PRO A 1 172 ? -28.620 14.372 57.757 1.00 71.81 172 PRO A O 1
ATOM 1395 N N . LEU A 1 173 ? -26.710 15.331 57.071 1.00 70.19 173 LEU A N 1
ATOM 1396 C CA . LEU A 1 173 ? -26.119 15.511 58.402 1.00 70.19 173 LEU A CA 1
ATOM 1397 C C . LEU A 1 173 ? -26.710 16.723 59.146 1.00 70.19 173 LEU A C 1
ATOM 1399 O O . LEU A 1 173 ? -26.743 16.727 60.376 1.00 70.19 173 LEU A O 1
ATOM 1403 N N . PHE A 1 174 ? -27.218 17.725 58.419 1.00 64.56 174 PHE A N 1
ATOM 1404 C CA . PHE A 1 174 ? -27.885 18.901 58.978 1.00 64.56 174 PHE A CA 1
ATOM 1405 C C . PHE A 1 174 ? -29.410 18.830 58.828 1.00 64.56 174 PHE A C 1
ATOM 1407 O O . PHE A 1 174 ? -29.965 18.955 57.736 1.00 64.56 174 PHE A O 1
ATOM 1414 N N . VAL A 1 175 ? -30.108 18.696 59.960 1.00 65.62 175 VAL A N 1
ATOM 1415 C CA . VAL A 1 175 ? -31.577 18.734 60.039 1.00 65.62 175 VAL A CA 1
ATOM 1416 C C . VAL A 1 175 ? -32.001 19.971 60.823 1.00 65.62 175 VAL A C 1
ATOM 1418 O O . VAL A 1 175 ? -31.704 20.091 62.009 1.00 65.62 175 VAL A O 1
ATOM 1421 N N . LEU A 1 176 ? -32.718 20.889 60.173 1.00 64.06 176 LEU A N 1
ATOM 1422 C CA . LEU A 1 176 ? -33.301 22.071 60.814 1.00 64.06 176 LEU A CA 1
ATOM 1423 C C . LEU A 1 176 ? -34.828 21.916 60.832 1.00 64.06 176 LEU A C 1
ATOM 1425 O O . LEU A 1 176 ? -35.439 21.635 59.803 1.00 64.06 176 LEU A O 1
ATOM 1429 N N . ASN A 1 177 ? -35.459 22.095 61.998 1.00 59.94 177 ASN A N 1
ATOM 1430 C CA . ASN A 1 177 ? -36.921 22.045 62.173 1.00 59.94 177 ASN A CA 1
ATOM 1431 C C . ASN A 1 177 ? -37.596 20.789 61.577 1.00 59.94 177 ASN A C 1
ATOM 1433 O O . ASN A 1 177 ? -38.559 20.895 60.816 1.00 59.94 177 ASN A O 1
ATOM 1437 N N . ASN A 1 178 ? -37.091 19.595 61.913 1.00 59.38 178 ASN A N 1
ATOM 1438 C CA . ASN A 1 178 ? -37.611 18.293 61.459 1.00 59.38 178 ASN A CA 1
ATOM 1439 C C . ASN A 1 178 ? -37.709 18.112 59.928 1.00 59.38 178 ASN A C 1
ATOM 1441 O O . ASN A 1 178 ? -38.399 17.205 59.462 1.00 59.38 178 ASN A O 1
ATOM 1445 N N . ARG A 1 179 ? -37.023 18.938 59.130 1.00 57.62 179 ARG A N 1
ATOM 1446 C CA . ARG A 1 179 ? -36.940 18.789 57.674 1.00 57.62 179 ARG A CA 1
ATOM 1447 C C . ARG A 1 179 ? -35.485 18.561 57.282 1.00 57.62 179 ARG A C 1
ATOM 1449 O O . ARG A 1 179 ? -34.612 19.362 57.606 1.00 57.62 179 ARG A O 1
ATOM 1456 N N . THR A 1 180 ? -35.222 17.441 56.621 1.00 62.16 180 THR A N 1
ATOM 1457 C CA . THR A 1 180 ? -33.931 17.155 55.994 1.00 62.16 180 THR A CA 1
ATOM 1458 C C . THR A 1 180 ? -33.857 17.925 54.671 1.00 62.16 180 THR A C 1
ATOM 1460 O O . THR A 1 180 ? -34.836 17.970 53.928 1.00 62.16 180 THR A O 1
ATOM 1463 N N . ASN A 1 181 ? -32.717 18.544 54.348 1.00 60.09 181 ASN A N 1
ATOM 1464 C CA . ASN A 1 181 ? -32.533 19.292 53.091 1.00 60.09 181 ASN A CA 1
ATOM 1465 C C . ASN A 1 181 ? -32.215 18.369 51.893 1.00 60.09 181 ASN A C 1
ATOM 1467 O O . ASN A 1 181 ? -31.445 18.718 51.002 1.00 60.09 181 ASN A O 1
ATOM 1471 N N . ILE A 1 182 ? -32.759 17.150 51.897 1.00 61.22 182 ILE A N 1
ATOM 1472 C CA . ILE A 1 182 ? -32.480 16.139 50.878 1.00 61.22 182 ILE A CA 1
ATOM 1473 C C . ILE A 1 182 ? -33.399 16.421 49.689 1.00 61.22 182 ILE A C 1
ATOM 1475 O O . ILE A 1 182 ? -34.595 16.132 49.740 1.00 61.22 182 ILE A O 1
ATOM 1479 N N . GLN A 1 183 ? -32.852 16.945 48.593 1.00 55.28 183 GLN A N 1
ATOM 1480 C CA . GLN A 1 183 ? -33.465 16.705 47.290 1.00 55.28 183 GLN A CA 1
ATOM 1481 C C . GLN A 1 183 ? -33.155 15.250 46.958 1.00 55.28 183 GLN A C 1
ATOM 1483 O O . GLN A 1 183 ? -32.017 14.919 46.635 1.00 55.28 183 GLN A O 1
ATOM 1488 N N . ALA A 1 184 ? -34.131 14.357 47.135 1.00 53.62 184 ALA A N 1
ATOM 1489 C CA . ALA A 1 184 ? -33.996 12.984 46.679 1.00 53.62 184 ALA A CA 1
ATOM 1490 C C . ALA A 1 184 ? -33.818 13.042 45.160 1.00 53.62 184 ALA A C 1
ATOM 1492 O O . ALA A 1 184 ? -34.793 13.185 44.425 1.00 53.62 184 ALA A O 1
ATOM 1493 N N . ALA A 1 185 ? -32.569 13.017 44.693 1.00 50.75 185 ALA A N 1
ATOM 1494 C CA . ALA A 1 185 ? -32.285 12.806 43.291 1.00 50.75 185 ALA A CA 1
ATOM 1495 C C . ALA A 1 185 ? -32.905 11.451 42.963 1.00 50.75 185 ALA A C 1
ATOM 1497 O O . ALA A 1 185 ? -32.481 10.423 43.495 1.00 50.75 185 ALA A O 1
ATOM 1498 N N . ALA A 1 186 ? -33.986 11.476 42.183 1.00 47.12 186 ALA A N 1
ATOM 1499 C CA . ALA A 1 186 ? -34.592 10.267 41.669 1.00 47.12 186 ALA A CA 1
ATOM 1500 C C . ALA A 1 186 ? -33.467 9.467 41.018 1.00 47.12 186 ALA A C 1
ATOM 1502 O O . ALA A 1 186 ? -32.783 9.967 40.123 1.00 47.12 186 ALA A O 1
ATOM 1503 N N . VAL A 1 187 ? -33.233 8.257 41.516 1.00 52.25 187 VAL A N 1
ATOM 1504 C CA . VAL A 1 187 ? -32.363 7.303 40.844 1.00 52.25 187 VAL A CA 1
ATOM 1505 C C . VAL A 1 187 ? -33.032 7.042 39.500 1.00 52.25 187 VAL A C 1
ATOM 1507 O O . VAL A 1 187 ? -34.011 6.304 39.424 1.00 52.25 187 VAL A O 1
ATOM 1510 N N . LEU A 1 188 ? -32.572 7.723 38.453 1.00 55.38 188 LEU A N 1
ATOM 1511 C CA . LEU A 1 188 ? -32.956 7.429 37.082 1.00 55.38 188 LEU A CA 1
ATOM 1512 C C . LEU A 1 188 ? -32.303 6.096 36.723 1.00 55.38 188 LEU A C 1
ATOM 1514 O O . LEU A 1 188 ? -31.223 6.045 36.150 1.00 55.38 188 LEU A O 1
ATOM 1518 N N . SER A 1 189 ? -32.955 5.005 37.105 1.00 56.16 189 SER A N 1
ATOM 1519 C CA . SER A 1 189 ? -32.781 3.709 36.464 1.00 56.16 189 SER A CA 1
ATOM 1520 C C . SER A 1 189 ? -34.097 3.356 35.775 1.00 56.16 189 SER A C 1
ATOM 1522 O O . SER A 1 189 ? -34.801 2.437 36.185 1.00 56.16 189 SER A O 1
ATOM 1524 N N . GLU A 1 190 ? -34.458 4.142 34.761 1.00 50.91 190 GLU A N 1
ATOM 1525 C CA . GLU A 1 190 ? -35.539 3.819 33.817 1.00 50.91 190 GLU A CA 1
ATOM 1526 C C . GLU A 1 190 ? -34.992 3.442 32.435 1.00 50.91 190 GLU A C 1
ATOM 1528 O O . GLU A 1 190 ? -35.710 3.513 31.443 1.00 50.91 190 GLU A O 1
ATOM 1533 N N . ASP A 1 191 ? -33.742 2.989 32.345 1.00 54.81 191 ASP A N 1
ATOM 1534 C CA . ASP A 1 191 ? -33.312 2.307 31.131 1.00 54.81 191 ASP A CA 1
ATOM 1535 C C . ASP A 1 191 ? -33.758 0.841 31.225 1.00 54.81 191 ASP A C 1
ATOM 1537 O O . ASP A 1 191 ? -33.237 0.089 32.060 1.00 54.81 191 ASP A O 1
ATOM 1541 N N . PRO A 1 192 ? -34.735 0.389 30.412 1.00 57.00 192 PRO A N 1
ATOM 1542 C CA . PRO A 1 192 ? -35.028 -1.027 30.326 1.00 57.00 192 PRO A CA 1
ATOM 1543 C C . PRO A 1 192 ? -33.769 -1.736 29.828 1.00 57.00 192 PRO A C 1
ATOM 1545 O O . PRO A 1 192 ? -33.190 -1.366 28.805 1.00 57.00 192 PRO A O 1
ATOM 1548 N N . ILE A 1 193 ? -33.358 -2.773 30.559 1.00 57.59 193 ILE A N 1
ATOM 1549 C CA . ILE A 1 193 ? -32.297 -3.699 30.159 1.00 57.59 193 ILE A CA 1
ATOM 1550 C C . ILE A 1 193 ? -32.531 -4.061 28.689 1.00 57.59 193 ILE A C 1
ATOM 1552 O O . ILE A 1 193 ? -33.566 -4.634 28.340 1.00 57.59 193 ILE A O 1
ATOM 1556 N N . TH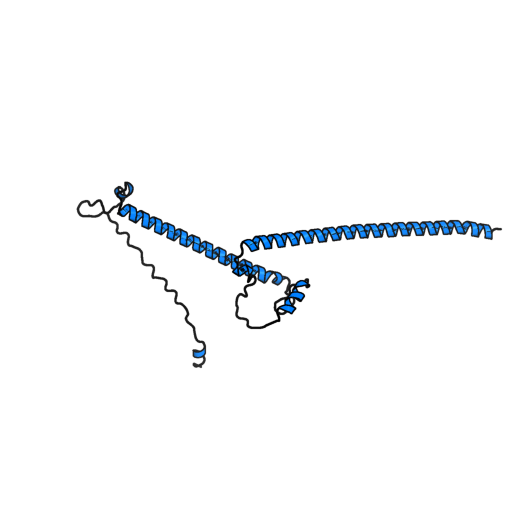R A 1 194 ? -31.589 -3.711 27.815 1.00 56.09 194 THR A N 1
ATOM 1557 C CA . THR A 1 194 ? -31.661 -4.069 26.398 1.00 56.09 194 THR A CA 1
ATOM 1558 C C . THR A 1 194 ? -31.483 -5.580 26.281 1.00 56.09 194 THR A C 1
ATOM 1560 O O . THR A 1 194 ? -30.372 -6.103 26.240 1.00 56.09 194 THR A O 1
ATOM 1563 N N . VAL A 1 195 ? -32.597 -6.312 26.252 1.00 61.31 195 VAL A N 1
ATOM 1564 C CA . VAL A 1 195 ? -32.602 -7.743 25.943 1.00 61.31 195 VAL A CA 1
ATOM 1565 C C . VAL A 1 195 ? -32.383 -7.884 24.442 1.00 61.31 195 VAL A C 1
ATOM 1567 O O . VAL A 1 195 ? -33.306 -7.745 23.639 1.00 61.31 195 VAL A O 1
ATOM 1570 N N . GLN A 1 196 ? -31.141 -8.147 24.048 1.00 54.62 196 GLN A N 1
ATOM 1571 C CA . GLN A 1 196 ? -30.829 -8.517 22.676 1.00 54.62 196 GLN A CA 1
ATOM 1572 C C . GLN A 1 196 ? -31.364 -9.936 22.439 1.00 54.62 196 GLN A C 1
ATOM 1574 O O . GLN A 1 196 ? -30.833 -10.915 22.961 1.00 54.62 196 GLN A O 1
ATOM 1579 N N . SER A 1 197 ? -32.464 -10.053 21.696 1.00 47.84 197 SER A N 1
ATOM 1580 C CA . SER A 1 197 ? -33.036 -11.348 21.324 1.00 47.84 197 SER A CA 1
ATOM 1581 C C . SER A 1 197 ? -32.069 -12.046 20.365 1.00 47.84 197 SER A C 1
ATOM 1583 O O . SER A 1 197 ? -31.928 -11.650 19.209 1.00 47.84 197 SER A O 1
ATOM 1585 N N . ALA A 1 198 ? -31.369 -13.071 20.845 1.00 47.47 198 ALA A N 1
ATOM 1586 C CA . ALA A 1 198 ? -30.533 -13.913 20.003 1.00 47.47 198 ALA A CA 1
ATOM 1587 C C . ALA A 1 198 ? -31.405 -14.882 19.182 1.00 47.47 198 ALA A C 1
ATOM 1589 O O . ALA A 1 198 ? -32.242 -15.588 19.736 1.00 47.47 198 ALA A O 1
ATOM 1590 N N . ASN A 1 199 ? -31.149 -14.925 17.871 1.00 53.59 199 ASN A N 1
ATOM 1591 C CA . ASN A 1 199 ? -31.541 -15.960 16.907 1.00 53.59 199 ASN A CA 1
ATOM 1592 C C . ASN A 1 199 ? -33.017 -16.394 16.874 1.00 53.59 199 ASN A C 1
ATOM 1594 O O . ASN A 1 199 ? -33.410 -17.394 17.471 1.00 53.59 199 ASN A O 1
ATOM 1598 N N . ILE A 1 200 ? -33.797 -15.760 15.993 1.00 50.53 200 ILE A N 1
ATOM 1599 C CA . ILE A 1 200 ? -34.942 -16.428 15.362 1.00 50.53 200 ILE A CA 1
ATOM 1600 C C . ILE A 1 200 ? -34.413 -17.148 14.117 1.00 50.53 200 ILE A C 1
ATOM 1602 O O . ILE A 1 200 ? -34.165 -16.527 13.084 1.00 50.53 200 ILE A O 1
ATOM 1606 N N . VAL A 1 201 ? -34.237 -18.467 14.204 1.00 50.66 201 VAL A N 1
ATOM 1607 C CA . VAL A 1 201 ? -34.029 -19.310 13.020 1.00 50.66 201 VAL A CA 1
ATOM 1608 C C . VAL A 1 201 ? -35.388 -19.487 12.344 1.00 50.66 201 VAL A C 1
ATOM 1610 O O . VAL A 1 201 ? -36.196 -20.321 12.750 1.00 50.66 201 VAL A O 1
ATOM 1613 N N . VAL A 1 202 ? -35.669 -18.677 11.322 1.00 49.72 202 VAL A N 1
ATOM 1614 C CA . VAL A 1 202 ? -36.855 -18.861 10.476 1.00 49.72 202 VAL A CA 1
ATOM 1615 C C . VAL A 1 202 ? -36.608 -20.067 9.572 1.00 49.72 202 VAL A C 1
ATOM 1617 O O . VAL A 1 202 ? -35.893 -19.989 8.576 1.00 49.72 202 VAL A O 1
ATOM 1620 N N . ASN A 1 203 ? -37.188 -21.210 9.931 1.00 49.50 203 ASN A N 1
ATOM 1621 C CA . ASN A 1 203 ? -37.138 -22.413 9.110 1.00 49.50 203 ASN A CA 1
ATOM 1622 C C . ASN A 1 203 ? -38.049 -22.228 7.878 1.00 49.50 203 ASN A C 1
ATOM 1624 O O . ASN A 1 203 ? -39.274 -22.318 7.976 1.00 49.50 203 ASN A O 1
ATOM 1628 N N . GLN A 1 204 ? -37.451 -21.958 6.712 1.00 52.25 204 GLN A N 1
ATOM 1629 C CA . GLN A 1 204 ? -38.147 -21.665 5.446 1.00 52.25 204 GLN A CA 1
ATOM 1630 C C . GLN A 1 204 ? -39.079 -22.788 4.951 1.00 52.25 204 GLN A C 1
ATOM 1632 O O . GLN A 1 204 ? -39.928 -22.546 4.094 1.00 52.25 204 GLN A O 1
ATOM 1637 N N . ARG A 1 205 ? -39.005 -24.004 5.512 1.00 50.06 205 ARG A N 1
ATOM 1638 C CA . ARG A 1 205 ? -39.886 -25.122 5.126 1.00 50.06 205 ARG A CA 1
ATOM 1639 C C . ARG A 1 205 ? -41.368 -24.907 5.453 1.00 50.06 205 ARG A C 1
ATOM 1641 O O . ARG A 1 205 ? -42.205 -25.550 4.830 1.00 50.06 205 ARG A O 1
ATOM 1648 N N . ALA A 1 206 ? -41.714 -24.002 6.372 1.00 49.19 206 ALA A N 1
ATOM 1649 C CA . ALA A 1 206 ? -43.112 -23.762 6.739 1.00 49.19 206 ALA A CA 1
ATOM 1650 C C . ALA A 1 206 ? -43.871 -22.828 5.770 1.00 49.19 206 ALA A C 1
ATOM 1652 O O . ALA A 1 206 ? -45.100 -22.839 5.767 1.00 49.19 206 ALA A O 1
ATOM 1653 N N . MET A 1 207 ? -43.180 -22.045 4.927 1.00 47.41 207 MET A N 1
ATOM 1654 C CA . MET A 1 207 ? -43.846 -21.114 3.997 1.00 47.41 207 MET A CA 1
ATOM 1655 C C . MET A 1 207 ? -44.346 -21.768 2.700 1.00 47.41 207 MET A C 1
ATOM 1657 O O . MET A 1 207 ? -45.229 -21.213 2.058 1.00 47.41 207 MET A O 1
ATOM 1661 N N . MET A 1 208 ? -43.848 -22.953 2.327 1.00 50.69 208 MET A N 1
ATOM 1662 C CA . MET A 1 208 ? -44.251 -23.626 1.079 1.00 50.69 208 MET A CA 1
ATOM 1663 C C . MET A 1 208 ? -45.494 -24.525 1.196 1.00 50.69 208 MET A C 1
ATOM 1665 O O . MET A 1 208 ? -45.915 -25.090 0.197 1.00 50.69 208 MET A O 1
ATOM 1669 N N . GLN A 1 209 ? -46.108 -24.665 2.377 1.00 51.62 209 GLN A N 1
ATOM 1670 C CA . GLN A 1 209 ? -47.326 -25.482 2.554 1.00 51.62 209 GLN A CA 1
ATOM 1671 C C . GLN A 1 209 ? -48.625 -24.663 2.626 1.00 51.62 209 GLN A C 1
ATOM 1673 O O . GLN A 1 209 ? -49.677 -25.194 2.974 1.00 51.62 209 GLN A O 1
ATOM 1678 N N . ARG A 1 210 ? -48.573 -23.367 2.303 1.00 51.50 210 ARG A N 1
ATOM 1679 C CA . ARG A 1 210 ? -49.762 -22.516 2.166 1.00 51.50 210 ARG A CA 1
ATOM 1680 C C . ARG A 1 210 ? -49.753 -21.781 0.829 1.00 51.50 210 ARG A C 1
ATOM 1682 O O . ARG A 1 210 ? -49.622 -20.561 0.808 1.00 51.50 210 ARG A O 1
ATOM 1689 N N . GLN A 1 211 ? -49.892 -22.534 -0.258 1.00 41.56 211 GLN A N 1
ATOM 1690 C CA . GLN A 1 211 ? -50.510 -22.087 -1.510 1.00 41.56 211 GLN A CA 1
ATOM 1691 C C . GLN A 1 211 ? -51.340 -23.234 -2.074 1.00 41.56 211 GLN A C 1
ATOM 1693 O O . GLN A 1 211 ? -50.870 -24.388 -1.963 1.00 41.56 211 GLN A O 1
#

Foldseek 3Di:
DVVVVVVVVVVVVVVVVVVVVVVVVVVVVVVVVVVVVVVVVVVVVVVVVVVVVVVVVVVVVVVVVVVDDVVCVVPVQDPPPPPDDDDDDPPVVVVVVCVPDPFDADPVRHGDPPVCPCVSVVVSVVVVVVVVVVVVVVVVVVVVVVVVVVVVVVVVCLLVDPDPVNVVDQHQVDDDPNDRSDPPPPPPPPPPDPPPDPDDPPPPVVVVVPD